Protein 1T3B (pdb70)

Organism: Haemophilus influenzae (strain ATCC 51907 / DSM 11121 / KW20 / Rd) (NCBI:txid71421)

Radius of gyration: 19.06 Å; Cα contacts (8 Å, |Δi|>4): 352; chains: 1; bounding box: 38×54×43 Å

Solvent-accessible surface area: 10997 Å² total; per-residue (Å²): 108,100,81,6,40,77,54,13,66,87,64,95,23,68,73,38,83,35,41,94,17,89,73,103,38,29,13,0,1,49,12,65,69,31,34,6,7,4,12,90,83,21,81,167,78,110,128,52,136,56,95,104,105,62,150,104,11,83,86,38,28,8,25,64,38,27,17,90,78,3,66,81,21,134,138,41,14,3,48,24,91,9,113,116,87,146,30,35,0,3,1,0,0,4,24,83,8,126,113,0,58,52,2,23,117,29,14,60,81,0,29,119,55,4,0,4,0,32,0,0,0,9,2,97,82,30,41,138,51,137,27,0,35,9,0,6,4,2,9,48,36,202,80,37,51,140,22,0,40,42,9,20,154,59,85,75,37,110,106,63,78,107,18,95,40,0,91,75,0,44,82,1,0,95,89,22,38,11,233,26,20,3,4,0,1,7,65,98,14,74,61,43,41,27,60,42,117,16,42,40,2,31,122,26,15,99,128,68,128

Structure (mmCIF, N/CA/C/O backbone):
data_1T3B
#
_entry.id   1T3B
#
_cell.length_a   74.920
_cell.length_b   74.920
_cell.length_c   103.380
_cell.angle_alpha   90.00
_cell.angle_beta   90.00
_cell.angle_gamma   90.00
#
_symmetry.space_group_name_H-M   'P 43 21 2'
#
loop_
_entity.id
_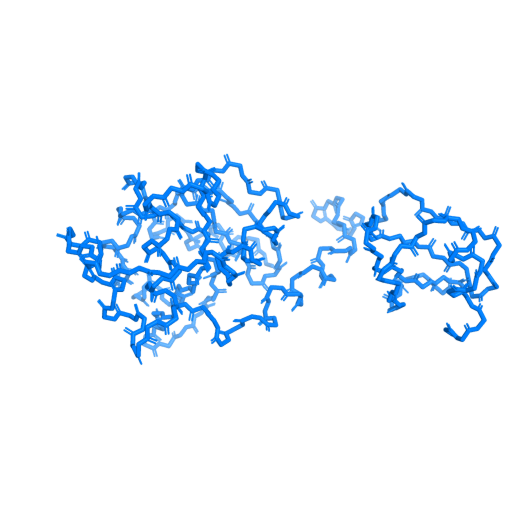entity.type
_entity.pdbx_description
1 polymer 'Thiol:disulfide interchange protein dsbC'
2 water water
#
loop_
_atom_site.group_PDB
_atom_site.id
_atom_site.type_symbol
_atom_site.label_atom_id
_atom_site.label_alt_id
_atom_site.label_comp_id
_atom_site.label_asym_id
_atom_site.label_entity_id
_atom_site.label_seq_id
_atom_site.pdbx_PDB_ins_code
_atom_site.Cartn_x
_atom_site.Cartn_y
_atom_site.Cartn_z
_atom_site.occupancy
_atom_site.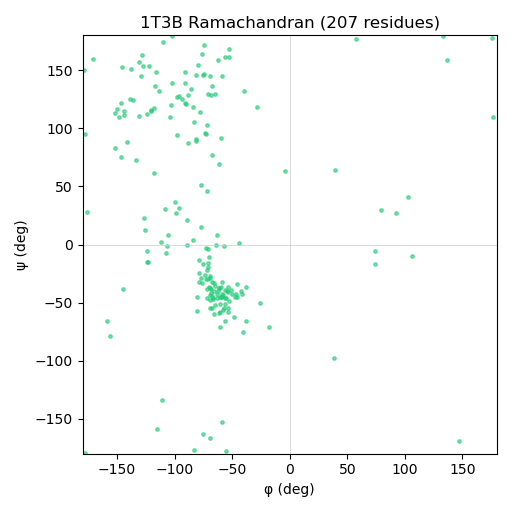B_iso_or_equiv
_atom_site.auth_seq_id
_atom_site.auth_comp_id
_atom_site.auth_asym_id
_atom_site.auth_atom_id
_atom_site.pdbx_PDB_model_num
ATOM 1 N N . ASP A 1 2 ? 8.314 -10.129 63.241 1.00 105.52 2 ASP A N 1
ATOM 2 C CA . ASP A 1 2 ? 7.367 -9.098 62.697 1.00 105.74 2 ASP A CA 1
ATOM 3 C C . ASP A 1 2 ? 6.337 -9.730 61.762 1.00 105.62 2 ASP A C 1
ATOM 4 O O . ASP A 1 2 ? 5.240 -9.195 61.580 1.00 105.29 2 ASP A O 1
ATOM 9 N N . ALA A 1 3 ? 6.704 -10.871 61.178 1.00 105.21 3 ALA A N 1
ATOM 10 C CA . ALA A 1 3 ? 5.844 -11.590 60.243 1.00 104.53 3 ALA A CA 1
ATOM 11 C C . ALA A 1 3 ? 4.546 -12.014 60.909 1.00 105.06 3 ALA A C 1
ATOM 12 O O . ALA A 1 3 ? 3.472 -11.475 60.609 1.00 104.73 3 ALA A O 1
ATOM 14 N N . ALA A 1 4 ? 4.654 -12.987 61.812 1.00 105.69 4 ALA A N 1
ATOM 15 C CA . ALA A 1 4 ? 3.495 -13.507 62.530 1.00 105.47 4 ALA A CA 1
ATOM 16 C C . ALA A 1 4 ? 2.908 -12.460 63.480 1.00 105.65 4 ALA A C 1
ATOM 17 O O . ALA A 1 4 ? 3.112 -12.528 64.700 1.00 105.88 4 ALA A O 1
ATOM 19 N N . ILE A 1 5 ? 2.178 -11.495 62.920 1.00 104.85 5 ILE A N 1
ATOM 20 C CA . ILE A 1 5 ? 1.579 -10.440 63.733 1.00 103.67 5 ILE A CA 1
ATOM 21 C C . ILE A 1 5 ? 0.358 -9.801 63.050 1.00 103.47 5 ILE A C 1
ATOM 22 O O . ILE A 1 5 ? -0.790 -10.108 63.393 1.00 103.58 5 ILE A O 1
ATOM 27 N N . LYS A 1 6 ? 0.623 -8.908 62.092 1.00 102.99 6 LYS A N 1
ATOM 28 C CA . LYS A 1 6 ? -0.415 -8.167 61.360 1.00 102.16 6 LYS A CA 1
ATOM 29 C C . LYS A 1 6 ? -1.625 -8.981 60.897 1.00 101.60 6 LYS A C 1
ATOM 30 O O . LYS A 1 6 ? -2.536 -8.445 60.259 1.00 101.13 6 LYS A O 1
ATOM 32 N N . ARG A 1 7 ? -1.629 -10.270 61.220 1.00 101.29 7 ARG A N 1
ATOM 33 C CA . ARG A 1 7 ? -2.718 -11.164 60.846 1.00 100.91 7 ARG A CA 1
ATOM 34 C C . ARG A 1 7 ? -3.890 -11.011 61.814 1.00 101.16 7 ARG A C 1
ATOM 35 O O . ARG A 1 7 ? -5.021 -10.720 61.409 1.00 100.12 7 ARG A O 1
ATOM 37 N N . LYS A 1 8 ? -3.616 -11.223 63.097 1.00 101.32 8 LYS A N 1
ATOM 38 C CA . LYS A 1 8 ? -4.649 -11.100 64.117 1.00 101.46 8 LYS A CA 1
ATOM 39 C C . LYS A 1 8 ? -5.092 -9.636 64.182 1.00 100.80 8 LYS A C 1
ATOM 40 O O . LYS A 1 8 ? -6.265 -9.347 64.441 1.00 100.64 8 LYS A O 1
ATOM 42 N N . LEU A 1 9 ? -4.155 -8.718 63.931 1.00 101.01 9 LEU A N 1
ATOM 43 C CA . LEU A 1 9 ? -4.467 -7.292 63.966 1.00 100.80 9 LEU A CA 1
ATOM 44 C C . LEU A 1 9 ? -5.448 -6.917 62.864 1.00 101.78 9 LEU A C 1
ATOM 45 O O . LEU A 1 9 ? -6.300 -6.046 63.054 1.00 101.85 9 LEU A O 1
ATOM 50 N N . GLN A 1 10 ? -5.329 -7.567 61.709 1.00 103.15 10 GLN A N 1
ATOM 51 C CA . GLN A 1 10 ? -6.267 -7.309 60.625 1.00 104.06 10 GLN A CA 1
ATOM 52 C C . GLN A 1 10 ? -7.603 -7.770 61.216 1.00 104.60 10 GLN A C 1
ATOM 53 O O . GLN A 1 10 ? -8.618 -7.067 61.124 1.00 104.78 10 GLN A O 1
ATOM 55 N N . SER A 1 11 ? -7.563 -8.951 61.847 1.00 105.35 11 SER A N 1
ATOM 56 C CA . SER A 1 11 ? -8.721 -9.567 62.503 1.00 105.96 11 SER A CA 1
ATOM 57 C C . SER A 1 11 ? -8.985 -8.889 63.864 1.00 106.56 11 SER A C 1
ATOM 58 O O . SER A 1 11 ? -9.107 -9.544 64.910 1.00 105.79 11 SER A O 1
ATOM 60 N N . PHE A 1 12 ? -9.061 -7.563 63.820 1.00 107.26 12 PHE A N 1
ATOM 61 C CA . PHE A 1 12 ? -9.318 -6.728 64.991 1.00 106.82 12 PHE A CA 1
ATOM 62 C C . PHE A 1 12 ? -9.421 -5.294 64.459 1.00 106.24 12 PHE A C 1
ATOM 63 O O . PHE A 1 12 ? -9.136 -4.315 65.164 1.00 106.80 12 PHE A O 1
ATOM 65 N N . ASN A 1 13 ? -9.841 -5.204 63.196 1.00 105.25 13 ASN A N 1
ATOM 66 C CA . ASN A 1 13 ? -10.016 -3.940 62.501 1.00 103.59 13 ASN A CA 1
ATOM 67 C C . ASN A 1 13 ? -8.913 -2.924 62.825 1.00 103.24 13 ASN A C 1
ATOM 68 O O . ASN A 1 13 ? -9.170 -1.868 63.411 1.00 102.57 13 ASN A O 1
ATOM 70 N N . ILE A 1 14 ? -7.684 -3.262 62.433 1.00 102.87 14 ILE A N 1
ATOM 71 C CA . ILE A 1 14 ? -6.510 -2.405 62.645 1.00 102.35 14 ILE A CA 1
ATOM 72 C C . ILE A 1 14 ? -5.864 -2.168 61.261 1.00 103.24 14 ILE A C 1
ATOM 73 O O . ILE A 1 14 ? -5.333 -3.107 60.648 1.00 102.12 14 ILE A O 1
ATOM 78 N N . SER A 1 15 ? -5.926 -0.924 60.775 1.00 102.75 15 SER A N 1
ATOM 79 C CA . SER A 1 15 ? -5.373 -0.545 59.462 1.00 103.23 15 SER A CA 1
ATOM 80 C C . SER A 1 15 ? -3.846 -0.409 59.371 1.00 102.55 15 SER A C 1
ATOM 81 O O . SER A 1 15 ? -3.111 -0.902 60.231 1.00 103.24 15 SER A O 1
ATOM 84 N N . ASN A 1 16 ? -3.400 0.259 58.302 1.00 101.80 16 ASN A N 1
ATOM 85 C CA . ASN A 1 16 ? -1.990 0.520 58.005 1.00 100.54 16 ASN A CA 1
ATOM 86 C C . ASN A 1 16 ? -0.995 0.051 59.083 1.00 99.75 16 ASN A C 1
ATOM 87 O O . ASN A 1 16 ? -0.264 0.857 59.675 1.00 99.60 16 ASN A O 1
ATOM 89 N N . ILE A 1 17 ? -0.956 -1.261 59.309 1.00 98.76 17 ILE A N 1
ATOM 90 C CA . ILE A 1 17 ? -0.087 -1.857 60.323 1.00 97.36 17 ILE A CA 1
ATOM 91 C C . ILE A 1 17 ? 1.394 -1.760 59.979 1.00 95.33 17 ILE A C 1
ATOM 92 O O . ILE A 1 17 ? 1.815 -2.142 58.889 1.00 95.87 17 ILE A O 1
ATOM 96 N N . VAL A 1 18 ? 2.178 -1.256 60.925 1.00 93.71 18 VAL A N 1
ATOM 97 C CA . VAL A 1 18 ? 3.612 -1.097 60.730 1.00 93.74 18 VAL A CA 1
ATOM 98 C C . VAL A 1 18 ? 4.359 -1.365 62.036 1.00 93.60 18 VAL A C 1
ATOM 99 O O . VAL A 1 18 ? 4.274 -0.573 62.981 1.00 93.42 18 VAL A O 1
ATOM 103 N N . ILE A 1 19 ? 5.106 -2.464 62.076 1.00 93.85 19 ILE A N 1
ATOM 104 C CA . ILE A 1 19 ? 5.859 -2.852 63.271 1.00 93.66 19 ILE A CA 1
ATOM 105 C C . ILE A 1 19 ? 7.123 -1.995 63.511 1.00 94.85 19 ILE A C 1
ATOM 106 O O . ILE A 1 19 ? 7.492 -1.183 62.664 1.00 95.23 19 ILE A O 1
ATOM 111 N N . LYS A 1 20 ? 7.780 -2.158 64.661 1.00 94.33 20 LYS A N 1
ATOM 112 C CA . LYS A 1 20 ? 8.980 -1.371 64.954 1.00 95.57 20 LYS A CA 1
ATOM 113 C C . LYS A 1 20 ? 9.660 -1.689 66.288 1.00 96.92 20 LYS A C 1
ATOM 114 O O . LYS A 1 20 ? 9.204 -2.546 67.049 1.00 97.45 20 LYS A O 1
ATOM 116 N N . SER A 1 21 ? 10.751 -0.967 66.556 1.00 97.87 21 SER A N 1
ATOM 117 C CA . SER A 1 21 ? 11.565 -1.142 67.761 1.00 99.72 21 SER A CA 1
ATOM 118 C C . SER A 1 21 ? 10.975 -0.618 69.059 1.00 100.27 21 SER A C 1
ATOM 119 O O . SER A 1 21 ? 11.101 0.570 69.379 1.00 99.55 21 SER A O 1
ATOM 121 N N . SER A 1 22 ? 10.344 -1.517 69.810 1.00 100.64 22 SER A N 1
ATOM 122 C CA . SER A 1 22 ? 9.773 -1.163 71.101 1.00 100.93 22 SER A CA 1
ATOM 123 C C . SER A 1 22 ? 10.908 -1.299 72.108 1.00 101.46 22 SER A C 1
ATOM 124 O O . SER A 1 22 ? 11.656 -2.279 72.087 1.00 101.51 22 SER A O 1
ATOM 127 N N . PRO A 1 23 ? 11.072 -0.302 72.986 1.00 101.39 23 PRO A N 1
ATOM 128 C CA . PRO A 1 23 ? 12.133 -0.338 73.996 1.00 101.62 23 PRO A CA 1
ATOM 129 C C . PRO A 1 23 ? 11.932 -1.496 74.966 1.00 100.87 23 PRO A C 1
ATOM 130 O O . PRO A 1 23 ? 12.627 -1.603 75.982 1.00 100.87 23 PRO A O 1
ATOM 134 N N . ILE A 1 24 ? 10.963 -2.349 74.643 1.00 101.34 24 ILE A N 1
ATOM 135 C CA . ILE A 1 24 ? 10.646 -3.511 75.466 1.00 100.69 24 ILE A CA 1
ATOM 136 C C . ILE A 1 24 ? 10.558 -4.770 74.599 1.00 100.21 24 ILE A C 1
ATOM 137 O O . ILE A 1 24 ? 9.641 -4.935 73.772 1.00 98.32 24 ILE A O 1
ATOM 141 N N . SER A 1 25 ? 11.543 -5.641 74.795 1.00 100.27 25 SER A N 1
ATOM 142 C CA . SER A 1 25 ? 11.636 -6.902 74.078 1.00 100.33 25 SER A CA 1
ATOM 143 C C . SER A 1 25 ? 10.324 -7.646 74.237 1.00 100.13 25 SER A C 1
ATOM 144 O O . SER A 1 25 ? 9.490 -7.254 75.048 1.00 100.42 25 SER A O 1
ATOM 147 N N . GLY A 1 26 ? 10.138 -8.710 73.461 1.00 99.33 26 GLY A N 1
ATOM 148 C CA . GLY A 1 26 ? 8.905 -9.471 73.545 1.00 99.69 26 GLY A CA 1
ATOM 149 C C . GLY A 1 26 ? 7.768 -8.703 72.897 1.00 99.87 26 GLY A C 1
ATOM 150 O O . GLY A 1 26 ? 6.730 -9.280 72.574 1.00 99.21 26 GLY A O 1
ATOM 151 N N . ILE A 1 27 ? 7.977 -7.399 72.702 1.00 99.49 27 ILE A N 1
ATOM 152 C CA . ILE A 1 27 ? 6.978 -6.516 72.095 1.00 99.49 27 ILE A CA 1
ATOM 153 C C . ILE A 1 27 ? 7.553 -5.698 70.938 1.00 99.58 27 ILE A C 1
ATOM 154 O O . ILE A 1 27 ? 8.769 -5.570 70.788 1.00 100.14 27 ILE A O 1
ATOM 159 N N . LYS A 1 28 ? 6.665 -5.142 70.122 1.00 98.88 28 LYS A N 1
ATOM 160 C CA . LYS A 1 28 ? 7.074 -4.334 68.980 1.00 98.74 28 LYS A CA 1
ATOM 161 C C . LYS A 1 28 ? 6.172 -3.111 68.842 1.00 98.11 28 LYS A C 1
ATOM 162 O O . LYS A 1 28 ? 4.952 -3.244 68.769 1.00 97.51 28 LYS A O 1
ATOM 168 N N . THR A 1 29 ? 6.780 -1.925 68.806 1.00 98.49 29 THR A N 1
ATOM 169 C CA . THR A 1 29 ? 6.032 -0.675 68.683 1.00 97.68 29 THR A CA 1
ATOM 170 C C . THR A 1 29 ? 5.216 -0.681 67.399 1.00 97.75 29 THR A C 1
ATOM 171 O O . THR A 1 29 ? 5.704 -0.262 66.359 1.00 98.58 29 THR A O 1
ATOM 175 N N . ALA A 1 30 ? 3.973 -1.143 67.475 1.00 95.68 30 ALA A N 1
ATOM 176 C CA . ALA A 1 30 ? 3.119 -1.218 66.296 1.00 95.06 30 ALA A CA 1
ATOM 177 C C . ALA A 1 30 ? 2.437 0.095 65.913 1.00 94.25 30 ALA A C 1
ATOM 178 O O . ALA A 1 30 ? 1.316 0.379 66.348 1.00 94.92 30 ALA A O 1
ATOM 180 N N . VAL A 1 31 ? 3.111 0.893 65.089 1.00 94.12 31 VAL A N 1
ATOM 181 C CA . VAL A 1 31 ? 2.537 2.154 64.643 1.00 92.06 31 VAL A CA 1
ATOM 182 C C . VAL A 1 31 ? 1.434 1.828 63.648 1.00 91.83 31 VAL A C 1
ATOM 183 O O . VAL A 1 31 ? 1.678 1.628 62.455 1.00 90.88 31 VAL A O 1
ATOM 187 N N . THR A 1 32 ? 0.213 1.773 64.162 1.00 91.60 32 THR A N 1
ATOM 188 C CA . THR A 1 32 ? -0.952 1.452 63.355 1.00 91.14 32 THR A CA 1
ATOM 189 C C . THR A 1 32 ? -1.725 2.708 63.021 1.00 90.86 32 THR A C 1
ATOM 190 O O . THR A 1 32 ? -1.356 3.807 63.438 1.00 90.12 32 THR A O 1
ATOM 194 N N . ASP A 1 33 ? -2.809 2.527 62.273 1.00 91.27 33 ASP A N 1
ATOM 195 C CA . ASP A 1 33 ? -3.680 3.631 61.895 1.00 92.75 33 ASP A CA 1
ATOM 196 C C . ASP A 1 33 ? -4.687 3.895 63.026 1.00 93.40 33 ASP A C 1
ATOM 197 O O . ASP A 1 33 ? -5.580 4.727 62.888 1.00 93.24 33 ASP A O 1
ATOM 199 N N . GLN A 1 34 ? -4.553 3.163 64.134 1.00 93.64 34 GLN A N 1
ATOM 200 C CA . GLN A 1 34 ? -5.419 3.367 65.294 1.00 94.01 34 GLN A CA 1
ATOM 201 C C . GLN A 1 34 ? -4.542 4.037 66.342 1.00 93.67 34 GLN A C 1
ATOM 202 O O . GLN A 1 34 ? -5.025 4.444 67.396 1.00 92.98 34 GLN A O 1
ATOM 208 N N . GLY A 1 35 ? -3.248 4.138 66.042 1.00 92.38 35 GLY A N 1
ATOM 209 C CA . GLY A 1 35 ? -2.318 4.772 66.960 1.00 92.19 35 GLY A CA 1
ATOM 210 C C . GLY A 1 35 ? -1.055 3.969 67.175 1.00 91.59 35 GLY A C 1
ATOM 211 O O . GLY A 1 35 ? -0.883 2.893 66.604 1.00 92.83 35 GLY A O 1
ATOM 212 N N . ILE A 1 36 ? -0.160 4.498 67.996 1.00 91.20 36 ILE A N 1
ATOM 213 C CA . ILE A 1 36 ? 1.081 3.807 68.285 1.00 91.28 36 ILE A CA 1
ATOM 214 C C . ILE A 1 36 ? 0.828 2.739 69.357 1.00 91.14 36 ILE A C 1
ATOM 215 O O . ILE A 1 36 ? 0.912 2.996 70.564 1.00 89.78 36 ILE A O 1
ATOM 220 N N . LEU A 1 37 ? 0.495 1.538 68.883 1.00 91.60 37 LEU A N 1
ATOM 221 C CA . LEU A 1 37 ? 0.222 0.391 69.742 1.00 91.07 37 LEU A CA 1
ATOM 222 C C . LEU A 1 37 ? 1.502 -0.312 70.166 1.00 91.79 37 LEU A C 1
ATOM 223 O O . LEU A 1 37 ? 2.604 0.126 69.850 1.00 90.97 37 LEU A O 1
ATOM 228 N N . TYR A 1 38 ? 1.335 -1.411 70.890 1.00 92.45 38 TYR A N 1
ATOM 229 C CA . TYR A 1 38 ? 2.456 -2.211 71.353 1.00 93.85 38 TYR A CA 1
ATOM 230 C C . TYR A 1 38 ? 1.986 -3.651 71.368 1.00 94.86 38 TYR A C 1
ATOM 231 O O . TYR A 1 38 ? 1.008 -3.986 72.031 1.00 95.34 38 TYR A O 1
ATOM 240 N N . VAL A 1 39 ? 2.687 -4.501 70.624 1.00 96.93 39 VAL A N 1
ATOM 241 C CA . VAL A 1 39 ? 2.299 -5.901 70.505 1.00 98.57 39 VAL A CA 1
ATOM 242 C C . VAL A 1 39 ? 3.399 -6.911 70.813 1.00 99.43 39 VAL A C 1
ATOM 243 O O . VAL A 1 39 ? 4.591 -6.639 70.653 1.00 99.62 39 VAL A O 1
ATOM 247 N N . SER A 1 40 ? 2.965 -8.094 71.235 1.00 100.53 40 SER A N 1
ATOM 248 C CA . SER A 1 40 ? 3.863 -9.183 71.583 1.00 101.28 40 SER A CA 1
ATOM 249 C C . SER A 1 40 ? 4.477 -9.858 70.362 1.00 101.49 40 SER A C 1
ATOM 250 O O . SER A 1 40 ? 3.846 -9.946 69.307 1.00 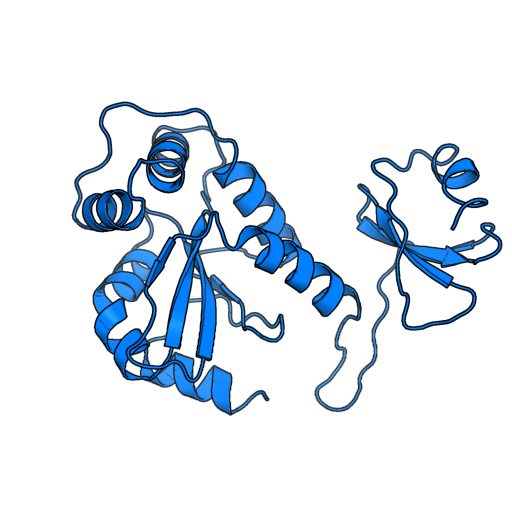100.78 40 SER A O 1
ATOM 252 N N . GLU A 1 41 ? 5.715 -10.328 70.513 1.00 101.38 41 GLU A N 1
ATOM 253 C CA . GLU A 1 41 ? 6.399 -11.029 69.434 1.00 102.36 41 GLU A CA 1
ATOM 254 C C . GLU A 1 41 ? 5.401 -12.071 68.976 1.00 102.32 41 GLU A C 1
ATOM 255 O O . GLU A 1 41 ? 5.204 -12.289 67.780 1.00 100.94 41 GLU A O 1
ATOM 261 N N . ASP A 1 42 ? 4.769 -12.695 69.971 1.00 102.15 42 ASP A N 1
ATOM 262 C CA . ASP A 1 42 ? 3.756 -13.730 69.774 1.00 101.71 42 ASP A CA 1
ATOM 263 C C . ASP A 1 42 ? 2.555 -13.185 68.989 1.00 101.02 42 ASP A C 1
ATOM 264 O O . ASP A 1 42 ? 2.203 -13.702 67.924 1.00 100.50 42 ASP A O 1
ATOM 266 N N . GLY A 1 43 ? 1.923 -12.146 69.526 1.00 100.93 43 GLY A N 1
ATOM 267 C CA . GLY A 1 43 ? 0.780 -11.567 68.852 1.00 101.09 43 GLY A CA 1
ATOM 268 C C . GLY A 1 43 ? -0.533 -11.994 69.483 1.00 101.72 43 GLY A C 1
ATOM 269 O O . GLY A 1 43 ? -1.508 -12.265 68.775 1.00 101.91 43 GLY A O 1
ATOM 270 N N . LYS A 1 44 ? -0.571 -12.048 70.812 1.00 101.87 44 LYS A N 1
ATOM 271 C CA . LYS A 1 44 ? -1.786 -12.440 71.519 1.00 101.97 44 LYS A CA 1
ATOM 272 C C . LYS A 1 44 ? -2.181 -11.352 72.508 1.00 102.07 44 LYS A C 1
ATOM 273 O O . LYS A 1 44 ? -3.235 -11.416 73.138 1.00 102.75 44 LYS A O 1
ATOM 275 N N . TYR A 1 45 ? -1.325 -10.343 72.629 1.00 102.18 45 TYR A N 1
ATOM 276 C CA . TYR A 1 45 ? -1.559 -9.255 73.565 1.00 101.52 45 TYR A CA 1
ATOM 277 C C . TYR A 1 45 ? -1.276 -7.880 72.966 1.00 101.85 45 TYR A C 1
ATOM 278 O O . TYR A 1 45 ? -0.163 -7.620 72.479 1.00 101.06 45 TYR A O 1
ATOM 287 N N . LEU A 1 46 ? -2.281 -7.003 73.027 1.00 100.58 46 LEU A N 1
ATOM 288 C CA . LEU A 1 46 ? -2.163 -5.647 72.503 1.00 98.01 46 LEU A CA 1
ATOM 289 C C . LEU A 1 46 ? -2.293 -4.560 73.569 1.00 97.64 46 LEU A C 1
ATOM 290 O O . LEU A 1 46 ? -3.168 -4.621 74.427 1.00 97.17 46 LEU A O 1
ATOM 295 N N . PHE A 1 47 ? -1.424 -3.558 73.507 1.00 96.99 47 PHE A N 1
ATOM 296 C CA . PHE A 1 47 ? -1.505 -2.437 74.434 1.00 96.75 47 PHE A CA 1
ATOM 297 C C . PHE A 1 47 ? -2.085 -1.285 73.656 1.00 96.26 47 PHE A C 1
ATOM 298 O O . PHE A 1 47 ? -1.424 -0.738 72.766 1.00 96.74 47 PHE A O 1
ATOM 306 N N . GLU A 1 48 ? -3.323 -0.929 73.970 1.00 94.83 48 GLU A N 1
ATOM 307 C CA . GLU A 1 48 ? -3.976 0.179 73.299 1.00 92.25 48 GLU A CA 1
ATOM 308 C C . GLU A 1 48 ? -3.839 1.343 74.263 1.00 91.91 48 GLU A C 1
ATOM 309 O O . GLU A 1 48 ? -4.737 2.160 74.404 1.00 92.01 48 GLU A O 1
ATOM 315 N N . GLY A 1 49 ? -2.698 1.390 74.942 1.00 89.93 49 GLY A N 1
ATOM 316 C CA . GLY A 1 49 ? -2.438 2.455 75.891 1.00 89.29 49 GLY A CA 1
ATOM 317 C C . GLY A 1 49 ? -1.347 3.411 75.426 1.00 89.29 49 GLY A C 1
ATOM 318 O O . GLY A 1 49 ? -1.326 3.832 74.265 1.00 86.40 49 GLY A O 1
ATOM 319 N N . LYS A 1 50 ? -0.427 3.733 76.336 1.00 89.46 50 LYS A N 1
ATOM 320 C CA . LYS A 1 50 ? 0.673 4.653 76.054 1.00 90.60 50 LYS A CA 1
ATOM 321 C C . LYS A 1 50 ? 1.911 4.327 76.924 1.00 90.60 50 LYS A C 1
ATOM 322 O O . LYS A 1 50 ? 1.882 4.483 78.150 1.00 90.12 50 LYS A O 1
ATOM 328 N N . LEU A 1 51 ? 2.996 3.881 76.287 1.00 91.05 51 LEU A N 1
ATOM 329 C CA . LEU A 1 51 ? 4.224 3.511 77.005 1.00 91.21 51 LEU A CA 1
ATOM 330 C C . LEU A 1 51 ? 5.240 4.637 77.255 1.00 92.47 51 LEU A C 1
ATOM 331 O O . LEU A 1 51 ? 5.653 5.333 76.330 1.00 93.28 51 LEU A O 1
ATOM 336 N N . TYR A 1 52 ? 5.662 4.784 78.509 1.00 93.55 52 TYR A N 1
ATOM 337 C CA . TYR A 1 52 ? 6.615 5.821 78.890 1.00 96.93 52 TYR A CA 1
ATOM 338 C C . TYR A 1 52 ? 7.968 5.321 79.391 1.00 99.21 52 TYR A C 1
ATOM 339 O O . TYR A 1 52 ? 8.403 4.198 79.127 1.00 99.00 52 TYR A O 1
ATOM 348 N N . GLU A 1 53 ? 8.608 6.221 80.135 1.00 101.36 53 GLU A N 1
ATOM 349 C CA . GLU A 1 53 ? 9.889 6.040 80.815 1.00 102.74 53 GLU A CA 1
ATOM 350 C C . GLU A 1 53 ? 10.171 7.390 81.424 1.00 102.70 53 GLU A C 1
ATOM 351 O O . GLU A 1 53 ? 10.464 8.341 80.699 1.00 102.57 53 GLU A O 1
ATOM 357 N N . LEU A 1 54 ? 10.094 7.476 82.747 1.00 103.97 54 LEU A N 1
ATOM 358 C CA . LEU A 1 54 ? 10.315 8.746 83.419 1.00 104.52 54 LEU A CA 1
ATOM 359 C C . LEU A 1 54 ? 11.746 9.258 83.403 1.00 105.15 54 LEU A C 1
ATOM 360 O O . LEU A 1 54 ? 11.993 10.416 83.757 1.00 105.16 54 LEU A O 1
ATOM 365 N N . THR A 1 55 ? 12.677 8.401 82.986 1.00 106.36 55 THR A N 1
ATOM 366 C CA . THR A 1 55 ? 14.092 8.760 82.909 1.00 107.81 55 THR A CA 1
ATOM 367 C C . THR A 1 55 ? 14.482 9.629 84.095 1.00 108.23 55 THR A C 1
ATOM 368 O O . THR A 1 55 ? 14.750 9.119 85.192 1.00 108.39 55 THR A O 1
ATOM 370 N N . ASN A 1 56 ? 14.501 10.941 83.870 1.00 108.67 56 ASN A N 1
ATOM 371 C CA . ASN A 1 56 ? 14.859 11.892 84.911 1.00 108.42 56 ASN A CA 1
ATOM 372 C C . ASN A 1 56 ? 14.049 13.181 84.781 1.00 109.79 56 ASN A C 1
ATOM 373 O O . ASN A 1 56 ? 13.640 13.766 85.788 1.00 109.30 56 ASN A O 1
ATOM 378 N N . ASN A 1 57 ? 13.823 13.617 83.541 1.00 110.31 57 ASN A N 1
ATOM 379 C CA . ASN A 1 57 ? 13.072 14.843 83.271 1.00 111.24 57 ASN A CA 1
ATOM 380 C C . ASN A 1 57 ? 11.587 14.633 83.543 1.00 111.06 57 ASN A C 1
ATOM 381 O O . ASN A 1 57 ? 10.875 15.570 83.907 1.00 111.22 57 ASN A O 1
ATOM 383 N N . GLY A 1 58 ? 11.126 13.397 83.369 1.00 111.28 58 GLY A N 1
ATOM 384 C CA . GLY A 1 58 ? 9.724 13.098 83.595 1.00 110.57 58 GLY A CA 1
ATOM 385 C C . GLY A 1 58 ? 9.202 12.012 82.672 1.00 109.73 58 GLY A C 1
ATOM 386 O O . GLY A 1 58 ? 9.992 11.343 81.995 1.00 110.43 58 GLY A O 1
ATOM 387 N N . PRO A 1 59 ? 7.869 11.812 82.633 1.00 108.19 59 PRO A N 1
ATOM 388 C CA . PRO A 1 59 ? 7.152 10.818 81.821 1.00 107.20 59 PRO A CA 1
ATOM 389 C C . PRO A 1 59 ? 7.326 10.993 80.316 1.00 105.24 59 PRO A C 1
ATOM 390 O O . PRO A 1 59 ? 6.369 11.343 79.620 1.00 105.20 59 PRO A O 1
ATOM 394 N N . VAL A 1 60 ? 8.534 10.738 79.814 1.00 104.14 60 VAL A N 1
ATOM 395 C CA . VAL A 1 60 ? 8.806 10.880 78.387 1.00 102.40 60 VAL A CA 1
ATOM 396 C C . VAL A 1 60 ? 8.273 9.683 77.594 1.00 100.71 60 VAL A C 1
ATOM 397 O O . VAL A 1 60 ? 8.752 8.548 77.739 1.00 100.15 60 VAL A O 1
ATOM 401 N N . ASP A 1 61 ? 7.276 9.958 76.755 1.00 98.30 61 ASP A N 1
ATOM 402 C CA . ASP A 1 61 ? 6.653 8.939 75.925 1.00 96.54 61 ASP A CA 1
ATOM 403 C C . ASP A 1 61 ? 7.634 8.386 74.906 1.00 95.82 61 ASP A C 1
ATOM 404 O O . ASP A 1 61 ? 8.291 9.135 74.188 1.00 95.74 61 ASP A O 1
ATOM 409 N N . VAL A 1 62 ? 7.732 7.067 74.850 1.00 95.07 62 VAL A N 1
ATOM 410 C CA . VAL A 1 62 ? 8.626 6.414 73.903 1.00 95.86 62 VAL A CA 1
ATOM 411 C C . VAL A 1 62 ? 8.310 6.756 72.440 1.00 95.68 62 VAL A C 1
ATOM 412 O O . VAL A 1 62 ? 9.219 6.893 71.609 1.00 95.43 62 VAL A O 1
ATOM 416 N N . ALA A 1 63 ? 7.021 6.883 72.138 1.00 95.55 63 ALA A N 1
ATOM 417 C CA . ALA A 1 63 ? 6.563 7.211 70.794 1.00 94.64 63 ALA A CA 1
ATOM 418 C C . ALA A 1 63 ? 6.889 8.660 70.417 1.00 93.77 63 ALA A C 1
ATOM 419 O O . ALA A 1 63 ? 6.626 9.100 69.293 1.00 93.31 63 ALA A O 1
ATOM 421 N N . GLY A 1 64 ? 7.449 9.405 71.364 1.00 92.52 64 GLY A N 1
ATOM 422 C CA . GLY A 1 64 ? 7.821 10.773 71.077 1.00 91.80 64 GLY A CA 1
ATOM 423 C C . GLY A 1 64 ? 8.831 10.683 69.954 1.00 91.83 64 GLY A C 1
ATOM 424 O O . GLY A 1 64 ? 8.697 11.341 68.921 1.00 91.91 64 GLY A O 1
ATOM 425 N N . LYS A 1 65 ? 9.837 9.837 70.152 1.00 90.64 65 LYS A N 1
ATOM 426 C CA . LYS A 1 65 ? 10.882 9.643 69.157 1.00 90.03 65 LYS A CA 1
ATOM 427 C C . LYS A 1 65 ? 10.362 8.922 67.920 1.00 88.37 65 LYS A C 1
ATOM 428 O O . LYS A 1 65 ? 10.903 9.086 66.839 1.00 88.48 65 LYS A O 1
ATOM 430 N N . ILE A 1 66 ? 9.329 8.108 68.071 1.00 86.86 66 ILE A N 1
ATOM 431 C CA . ILE A 1 66 ? 8.780 7.409 66.911 1.00 87.48 66 ILE A CA 1
ATOM 432 C C . ILE A 1 66 ? 8.135 8.470 66.028 1.00 86.09 66 ILE A C 1
ATOM 433 O O . ILE A 1 66 ? 8.216 8.421 64.799 1.00 85.25 66 ILE A O 1
ATOM 437 N N . LEU A 1 67 ? 7.498 9.432 66.688 1.00 85.39 67 LEU A N 1
ATOM 438 C CA . LEU A 1 67 ? 6.806 10.527 66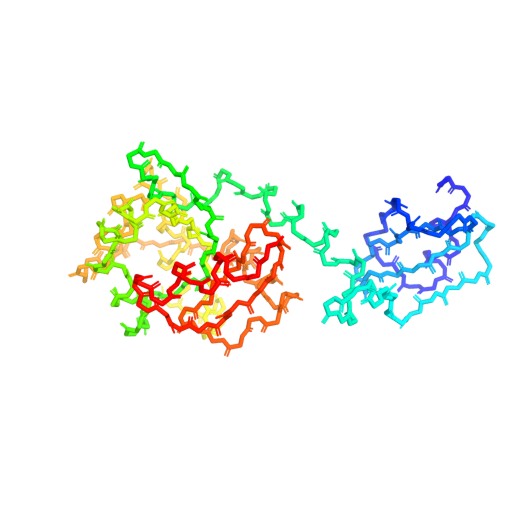.028 1.00 83.05 67 LEU A CA 1
ATOM 439 C C . LEU A 1 67 ? 7.792 11.459 65.319 1.00 83.11 67 LEU A C 1
ATOM 440 O O . LEU A 1 67 ? 7.666 11.703 64.120 1.00 82.43 67 LEU A O 1
ATOM 445 N N . VAL A 1 68 ? 8.776 11.969 66.059 1.00 82.90 68 VAL A N 1
ATOM 446 C CA . VAL A 1 68 ? 9.774 12.880 65.500 1.00 82.44 68 VAL A CA 1
ATOM 447 C C . VAL A 1 68 ? 10.356 12.394 64.177 1.00 83.60 68 VAL A C 1
ATOM 448 O O . VAL A 1 68 ? 10.543 13.183 63.257 1.00 85.27 68 VAL A O 1
ATOM 452 N N . ASP A 1 69 ? 10.654 11.102 64.081 1.00 83.57 69 ASP A N 1
ATOM 453 C CA . ASP A 1 69 ? 11.200 10.548 62.846 1.00 83.67 69 ASP A CA 1
ATOM 454 C C . ASP A 1 69 ? 10.197 10.820 61.729 1.00 82.85 69 ASP A C 1
ATOM 455 O O . ASP A 1 69 ? 10.572 11.191 60.618 1.00 84.28 69 ASP A O 1
ATOM 460 N N . LYS A 1 70 ? 8.920 10.619 62.038 1.00 80.26 70 LYS A N 1
ATOM 461 C CA . LYS A 1 70 ? 7.829 10.852 61.093 1.00 77.20 70 LYS A CA 1
ATOM 462 C C . LYS A 1 70 ? 7.967 12.275 60.551 1.00 75.76 70 LYS A C 1
ATOM 463 O O . LYS A 1 70 ? 8.034 12.485 59.345 1.00 74.64 70 LYS A O 1
ATOM 469 N N . LEU A 1 71 ? 8.019 13.245 61.459 1.00 74.37 71 LEU A N 1
ATOM 470 C CA . LEU A 1 71 ? 8.162 14.651 61.100 1.00 73.48 71 LEU A CA 1
ATOM 471 C C . LEU A 1 71 ? 9.408 14.851 60.240 1.00 74.18 71 LEU A C 1
ATOM 472 O O . LEU A 1 71 ? 9.314 15.198 59.064 1.00 73.57 71 LEU A O 1
ATOM 477 N N . ASN A 1 72 ? 10.577 14.622 60.822 1.00 72.59 72 ASN A N 1
ATOM 478 C CA . ASN A 1 72 ? 11.815 14.767 60.087 1.00 70.70 72 ASN A CA 1
ATOM 479 C C . ASN A 1 72 ? 11.696 14.175 58.698 1.00 70.23 72 ASN A C 1
ATOM 480 O O . ASN A 1 72 ? 12.175 14.745 57.729 1.00 69.81 72 ASN A O 1
ATOM 485 N N . SER A 1 73 ? 11.034 13.036 58.592 1.00 70.26 73 SER A N 1
ATOM 486 C CA . SER A 1 73 ? 10.889 12.395 57.294 1.00 71.62 73 SER A CA 1
ATOM 487 C C . SER A 1 73 ? 10.224 13.292 56.247 1.00 72.24 73 SER A C 1
ATOM 488 O O . SER A 1 73 ? 10.065 12.887 55.106 1.00 73.02 73 SER A O 1
ATOM 491 N N . TYR A 1 74 ? 9.839 14.503 56.638 1.00 73.85 74 TYR A N 1
ATOM 492 C CA . TYR A 1 74 ? 9.167 15.441 55.733 1.00 74.77 74 TYR A CA 1
ATOM 493 C C . TYR A 1 74 ? 10.078 16.580 55.318 1.00 74.31 74 TYR A C 1
ATOM 494 O O . TYR A 1 74 ? 9.691 17.457 54.552 1.00 74.25 74 TYR A O 1
ATOM 503 N N . LYS A 1 75 ? 11.287 16.549 55.857 1.00 75.90 75 LYS A N 1
ATOM 504 C CA . LYS A 1 75 ? 12.321 17.530 55.587 1.00 78.53 75 LYS A CA 1
ATOM 505 C C . LYS A 1 75 ? 12.217 18.246 54.228 1.00 78.06 75 LYS A C 1
ATOM 506 O O . LYS A 1 75 ? 12.263 19.470 54.172 1.00 79.20 75 LYS A O 1
ATOM 512 N N . ASP A 1 76 ? 12.061 17.493 53.142 1.00 77.13 76 ASP A N 1
ATOM 513 C CA . ASP A 1 76 ? 11.980 18.086 51.801 1.00 75.79 76 ASP A CA 1
ATOM 514 C C . ASP A 1 76 ? 10.650 18.738 51.441 1.00 74.75 76 ASP A C 1
ATOM 515 O O . ASP A 1 76 ? 10.380 19.000 50.269 1.00 75.00 76 ASP A O 1
ATOM 520 N N . GLU A 1 77 ? 9.820 18.989 52.447 1.00 72.71 77 GLU A N 1
ATOM 521 C CA . GLU A 1 77 ? 8.513 19.608 52.247 1.00 69.63 77 GLU A CA 1
ATOM 522 C C . GLU A 1 77 ? 8.454 20.851 53.109 1.00 67.78 77 GLU A C 1
ATOM 523 O O . GLU A 1 77 ? 7.595 21.721 52.942 1.00 66.77 77 GLU A O 1
ATOM 529 N N . MET A 1 78 ? 9.406 20.914 54.029 1.00 65.35 78 MET A N 1
ATOM 530 C CA . MET A 1 78 ? 9.532 22.025 54.946 1.00 63.43 78 MET A CA 1
ATOM 531 C C . MET A 1 78 ? 10.120 23.214 54.220 1.00 63.68 78 MET A C 1
ATOM 532 O O . MET A 1 78 ? 10.936 23.050 53.325 1.00 63.18 78 MET A O 1
ATOM 537 N N . ILE A 1 79 ? 9.684 24.410 54.599 1.00 63.32 79 ILE A N 1
ATOM 538 C CA . ILE A 1 79 ? 10.190 25.629 54.001 1.00 60.89 79 ILE A CA 1
ATOM 539 C C . ILE A 1 79 ? 11.257 26.152 54.956 1.00 62.60 79 ILE A C 1
ATOM 540 O O . ILE A 1 79 ? 10.958 26.861 55.900 1.00 63.56 79 ILE A O 1
ATOM 545 N N . VAL A 1 80 ? 12.508 25.785 54.691 1.00 62.64 80 VAL A N 1
ATOM 546 C CA . VAL A 1 80 ? 13.640 26.135 55.544 1.00 62.36 80 VAL A CA 1
ATOM 547 C C . VAL A 1 80 ? 14.271 27.515 55.402 1.00 64.50 80 VAL A C 1
ATOM 548 O O . VAL A 1 80 ? 14.365 28.064 54.315 1.00 67.25 80 VAL A O 1
ATOM 552 N N . TYR A 1 81 ? 14.724 28.040 56.533 1.00 66.17 81 TYR A N 1
ATOM 553 C CA . TYR A 1 81 ? 15.387 29.327 56.632 1.00 68.94 81 TYR A CA 1
ATOM 554 C C . TYR A 1 81 ? 16.620 29.080 57.510 1.00 71.99 81 TYR A C 1
ATOM 555 O O . TYR A 1 81 ? 16.653 29.511 58.658 1.00 74.00 81 TYR A O 1
ATOM 564 N N . PRO A 1 82 ? 17.652 28.401 56.974 1.00 73.73 82 PRO A N 1
ATOM 565 C CA . PRO A 1 82 ? 18.899 28.069 57.678 1.00 74.42 82 PRO A CA 1
ATOM 566 C C . PRO A 1 82 ? 19.580 29.267 58.320 1.00 75.91 82 PRO A C 1
ATOM 567 O O . PRO A 1 82 ? 19.305 30.406 57.958 1.00 76.99 82 PRO A O 1
ATOM 571 N N . ALA A 1 83 ? 20.475 29.012 59.267 1.00 77.70 83 ALA A N 1
ATOM 572 C CA . ALA A 1 83 ? 21.192 30.095 59.931 1.00 79.84 83 ALA A CA 1
ATOM 573 C C . ALA A 1 83 ? 22.677 29.984 59.614 1.00 82.08 83 ALA A C 1
ATOM 574 O O . ALA A 1 83 ? 23.172 28.870 59.425 1.00 81.70 83 ALA A O 1
ATOM 576 N N . LYS A 1 84 ? 23.372 31.129 59.552 1.00 84.80 84 LYS A N 1
ATOM 577 C CA . LYS A 1 84 ? 24.818 31.170 59.265 1.00 85.97 84 LYS A CA 1
ATOM 578 C C . LYS A 1 84 ? 25.329 29.767 59.538 1.00 86.69 84 LYS A C 1
ATOM 579 O O . LYS A 1 84 ? 25.685 29.031 58.613 1.00 86.91 84 LYS A O 1
ATOM 581 N N . ASN A 1 85 ? 25.373 29.416 60.822 1.00 87.99 85 ASN A N 1
ATOM 582 C CA . ASN A 1 85 ? 25.713 28.065 61.236 1.00 89.22 85 ASN A CA 1
ATOM 583 C C . ASN A 1 85 ? 24.959 27.769 62.529 1.00 89.62 85 ASN A C 1
ATOM 584 O O . ASN A 1 85 ? 25.215 28.325 63.606 1.00 87.05 85 ASN A O 1
ATOM 589 N N . GLU A 1 86 ? 23.990 26.884 62.350 1.00 90.04 86 GLU A N 1
ATOM 590 C CA . GLU A 1 86 ? 23.070 26.433 63.366 1.00 89.69 86 GLU A CA 1
ATOM 591 C C . GLU A 1 86 ? 23.624 25.780 64.612 1.00 90.09 86 GLU A C 1
ATOM 592 O O . GLU A 1 86 ? 24.615 25.043 64.574 1.00 89.28 86 GLU A O 1
ATOM 598 N N . LYS A 1 87 ? 22.921 26.062 65.707 1.00 89.45 87 LYS 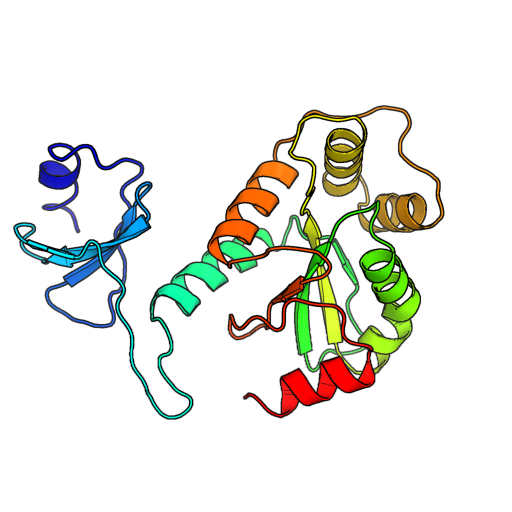A N 1
ATOM 599 C CA . LYS A 1 87 ? 23.186 25.520 67.025 1.00 90.09 87 LYS A CA 1
ATOM 600 C C . LYS A 1 87 ? 21.863 24.848 67.394 1.00 90.78 87 LYS A C 1
ATOM 601 O O . LYS A 1 87 ? 21.794 24.030 68.314 1.00 91.47 87 LYS A O 1
ATOM 607 N N . HIS A 1 88 ? 20.814 25.196 66.644 1.00 90.93 88 HIS A N 1
ATOM 608 C CA . HIS A 1 88 ? 19.471 24.649 66.853 1.00 89.39 88 HIS A CA 1
ATOM 609 C C . HIS A 1 88 ? 18.711 24.481 65.533 1.00 88.42 88 HIS A C 1
ATOM 610 O O . HIS A 1 88 ? 18.962 25.197 64.566 1.00 88.99 88 HIS A O 1
ATOM 617 N N . VAL A 1 89 ? 17.782 23.532 65.505 1.00 86.34 89 VAL A N 1
ATOM 618 C CA . VAL A 1 89 ? 16.995 23.246 64.309 1.00 85.23 89 VAL A CA 1
ATOM 619 C C . VAL A 1 89 ? 15.560 22.940 64.723 1.00 82.92 89 VAL A C 1
ATOM 620 O O . VAL A 1 89 ? 15.206 21.778 64.929 1.00 84.03 89 VAL A O 1
ATOM 624 N N . VAL A 1 90 ? 14.729 23.970 64.834 1.00 80.63 90 VAL A N 1
ATOM 625 C CA . VAL A 1 90 ? 13.347 23.768 65.243 1.00 76.88 90 VAL A CA 1
ATOM 626 C C . VAL A 1 90 ? 12.326 23.824 64.108 1.00 73.21 90 VAL A C 1
ATOM 627 O O . VAL A 1 90 ? 12.430 24.653 63.216 1.00 73.48 90 VAL A O 1
ATOM 631 N N . THR A 1 91 ? 11.347 22.922 64.153 1.00 68.85 91 THR A N 1
ATOM 632 C CA . THR A 1 91 ? 10.275 22.865 63.164 1.00 67.00 91 THR A CA 1
ATOM 633 C C . THR A 1 91 ? 9.051 23.584 63.732 1.00 65.43 91 THR A C 1
ATOM 634 O O . THR A 1 91 ? 8.589 23.274 64.826 1.00 65.21 91 THR A O 1
ATOM 638 N N . VAL A 1 92 ? 8.518 24.530 62.970 1.00 63.50 92 VAL A N 1
ATOM 639 C CA . VAL A 1 92 ? 7.381 25.332 63.401 1.00 60.96 92 VAL A CA 1
ATOM 640 C C . VAL A 1 92 ? 6.145 25.063 62.574 1.00 61.04 92 VAL A C 1
ATOM 641 O O . VAL A 1 92 ? 6.226 25.036 61.348 1.00 61.26 92 VAL A O 1
ATOM 645 N N . PHE A 1 93 ? 5.008 24.847 63.236 1.00 61.13 93 PHE A N 1
ATOM 646 C CA . PHE A 1 93 ? 3.753 24.642 62.517 1.00 62.69 93 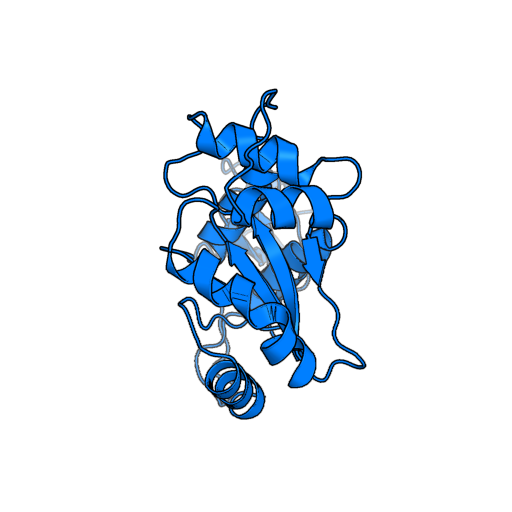PHE A CA 1
ATOM 647 C C . PHE A 1 93 ? 3.160 26.026 62.397 1.00 63.96 93 PHE A C 1
ATOM 648 O O . PHE A 1 93 ? 2.920 26.713 63.380 1.00 65.07 93 PHE A O 1
ATOM 656 N N . MET A 1 94 ? 2.920 26.445 61.173 1.00 66.17 94 MET A N 1
ATOM 657 C CA . MET A 1 94 ? 2.466 27.792 60.970 1.00 69.70 94 MET A CA 1
ATOM 658 C C . MET A 1 94 ? 1.247 27.932 60.078 1.00 68.81 94 MET A C 1
ATOM 659 O O . MET A 1 94 ? 0.939 27.047 59.289 1.00 68.65 94 MET A O 1
ATOM 664 N N . ASP A 1 95 ? 0.542 29.047 60.239 1.00 69.15 95 ASP A N 1
ATOM 665 C CA . ASP A 1 95 ? -0.645 29.350 59.452 1.00 69.68 95 ASP A CA 1
ATOM 666 C C . ASP A 1 95 ? -0.437 30.756 58.895 1.00 68.78 95 ASP A C 1
ATOM 667 O O . ASP A 1 95 ? 0.135 31.610 59.561 1.00 69.35 95 ASP A O 1
ATOM 672 N N . ILE A 1 96 ? -0.907 31.003 57.682 1.00 68.18 96 ILE A N 1
ATOM 673 C CA . ILE A 1 96 ? -0.691 32.294 57.046 1.00 68.43 96 ILE A CA 1
ATOM 674 C C . ILE A 1 96 ? -1.600 33.409 57.506 1.00 70.21 96 ILE A C 1
ATOM 675 O O . ILE A 1 96 ? -1.352 34.583 57.227 1.00 72.58 96 ILE A O 1
ATOM 680 N N . THR A 1 97 ? -2.647 33.047 58.222 1.00 70.06 97 THR A N 1
ATOM 681 C CA . THR A 1 97 ? -3.587 34.039 58.705 1.00 71.84 97 THR A CA 1
ATOM 682 C C . THR A 1 97 ? -3.435 34.202 60.214 1.00 72.49 97 THR A C 1
ATOM 683 O O . THR A 1 97 ? -4.404 34.506 60.904 1.00 71.97 97 THR A O 1
ATOM 687 N N . CYS A 1 98 ? -2.224 34.003 60.725 1.00 71.53 98 CYS A N 1
ATOM 688 C CA . CYS A 1 98 ? -1.988 34.093 62.158 1.00 71.50 98 CYS A CA 1
ATOM 689 C C . CYS A 1 98 ? -0.954 35.162 62.525 1.00 71.60 98 CYS A C 1
ATOM 690 O O . CYS A 1 98 ? 0.219 35.063 62.169 1.00 71.28 98 CYS A O 1
ATOM 693 N N . HIS A 1 99 ? -1.411 36.189 63.240 1.00 70.08 99 HIS A N 1
ATOM 694 C CA . HIS A 1 99 ? -0.568 37.311 63.660 1.00 69.85 99 HIS A CA 1
ATOM 695 C C . HIS A 1 99 ? 0.790 36.964 64.250 1.00 69.17 99 HIS A C 1
ATOM 696 O O . HIS A 1 99 ? 1.799 37.589 63.908 1.00 69.39 99 HIS A O 1
ATOM 703 N N . TYR A 1 100 ? 0.819 35.982 65.142 1.00 67.59 100 TYR A N 1
ATOM 704 C CA . TYR A 1 100 ? 2.061 35.583 65.786 1.00 67.08 100 TYR A CA 1
ATOM 705 C C . TYR A 1 100 ? 2.945 34.734 64.891 1.00 68.02 100 TYR A C 1
ATOM 706 O O . TYR A 1 100 ? 4.165 34.737 65.034 1.00 68.12 100 TYR A O 1
ATOM 715 N N . CYS A 1 101 ? 2.338 33.992 63.977 1.00 67.56 101 CYS A N 1
ATOM 716 C CA . CYS A 1 101 ? 3.129 33.202 63.051 1.00 69.53 101 CYS A CA 1
ATOM 717 C C . CYS A 1 101 ? 3.793 34.281 62.212 1.00 68.54 101 CYS A C 1
ATOM 718 O O . CYS A 1 101 ? 4.974 34.208 61.880 1.00 69.53 101 CYS A O 1
ATOM 721 N N . HIS A 1 102 ? 3.013 35.299 61.875 1.00 68.06 102 HIS A N 1
ATOM 722 C CA . HIS A 1 102 ? 3.539 36.381 61.085 1.00 68.99 102 HIS A CA 1
ATOM 723 C C . HIS A 1 102 ? 4.730 37.011 61.786 1.00 70.48 102 HIS A C 1
ATOM 724 O O . HIS A 1 102 ? 5.822 37.090 61.224 1.00 70.30 102 HIS A O 1
ATOM 731 N N . LEU A 1 103 ? 4.504 37.454 63.020 1.00 71.21 103 LEU A N 1
ATOM 732 C CA . LEU A 1 103 ? 5.531 38.093 63.837 1.00 70.07 103 LEU A CA 1
ATOM 733 C C . LEU A 1 103 ? 6.781 37.229 63.916 1.00 69.74 103 LEU A C 1
ATOM 734 O O . LEU A 1 103 ? 7.887 37.711 63.710 1.00 70.49 103 LEU A O 1
ATOM 739 N N . LEU A 1 104 ? 6.600 35.951 64.218 1.00 68.24 104 LEU A N 1
ATOM 740 C CA . LEU A 1 104 ? 7.720 35.030 64.292 1.00 67.10 104 LEU A CA 1
ATOM 741 C C . LEU A 1 104 ? 8.508 35.085 62.984 1.00 67.71 104 LEU A C 1
ATOM 742 O O . LEU A 1 104 ? 9.731 35.078 62.972 1.00 66.51 104 LEU A O 1
ATOM 747 N N . HIS A 1 105 ? 7.788 35.173 61.878 1.00 69.35 105 HIS A N 1
ATOM 748 C CA . HIS A 1 105 ? 8.408 35.218 60.567 1.00 70.76 105 HIS A CA 1
ATOM 749 C C . HIS A 1 105 ? 9.235 36.485 60.357 1.00 71.21 105 HIS A C 1
ATOM 750 O O . HIS A 1 105 ? 10.320 36.442 59.772 1.00 71.21 105 HIS A O 1
ATOM 757 N N . GLN A 1 106 ? 8.727 37.614 60.837 1.00 71.32 106 GLN A N 1
ATOM 758 C CA . GLN A 1 106 ? 9.442 38.871 60.688 1.00 71.34 106 GLN A CA 1
ATOM 759 C C . GLN A 1 106 ? 10.755 38.872 61.440 1.00 70.37 106 GLN A C 1
ATOM 760 O O . GLN A 1 106 ? 11.481 39.851 61.407 1.00 70.31 106 GLN A O 1
ATOM 766 N N . GLN A 1 107 ? 11.067 37.774 62.110 1.00 70.37 107 GLN A N 1
ATOM 767 C CA . GLN A 1 107 ? 12.292 37.706 62.886 1.00 71.08 107 GLN A CA 1
ATOM 768 C C . GLN A 1 107 ? 13.177 36.524 62.559 1.00 71.59 107 GLN A C 1
ATOM 769 O O . GLN A 1 107 ? 14.000 36.119 63.381 1.00 73.05 107 GLN A O 1
ATOM 775 N N . LEU A 1 108 ? 13.018 35.970 61.364 1.00 71.33 108 LEU A N 1
ATOM 776 C CA . LEU A 1 108 ? 13.847 34.845 60.977 1.00 72.15 108 LEU A CA 1
ATOM 777 C C . LEU A 1 108 ? 15.308 35.264 61.095 1.00 73.03 108 LEU A C 1
ATOM 778 O O . LEU A 1 108 ? 16.156 34.479 61.523 1.00 71.49 108 LEU A O 1
ATOM 783 N N . LYS A 1 109 ? 15.599 36.508 60.715 1.00 73.17 109 LYS A N 1
ATOM 784 C CA . LYS A 1 109 ? 16.968 37.019 60.792 1.00 74.53 109 LYS A CA 1
ATOM 785 C C . LYS A 1 109 ? 17.498 36.867 62.217 1.00 75.01 109 LYS A C 1
ATOM 786 O O . LYS A 1 109 ? 18.616 36.400 62.409 1.00 76.09 109 LYS A O 1
ATOM 788 N N . GLU A 1 110 ? 16.683 37.250 63.204 1.00 74.81 110 GLU A N 1
ATOM 789 C CA . GLU A 1 110 ? 17.050 37.136 64.610 1.00 75.75 110 GLU A CA 1
ATOM 790 C C . GLU A 1 110 ? 17.204 35.675 65.016 1.00 74.00 110 GLU A C 1
ATOM 791 O O . GLU A 1 110 ? 18.225 35.299 65.574 1.00 73.37 110 GLU A O 1
ATOM 797 N N . TYR A 1 111 ? 16.202 34.845 64.741 1.00 74.04 111 TYR A N 1
ATOM 798 C CA . TYR A 1 111 ? 16.317 33.428 65.097 1.00 75.31 111 TYR A CA 1
ATOM 799 C C . TYR A 1 111 ? 17.542 32.858 64.403 1.00 76.88 111 TYR A C 1
ATOM 800 O O . TYR A 1 111 ? 18.314 32.103 64.995 1.00 78.29 111 TYR A O 1
ATOM 809 N N . ASN A 1 112 ? 17.707 33.224 63.136 1.00 78.62 112 ASN A N 1
ATOM 810 C CA . ASN A 1 112 ? 18.838 32.765 62.349 1.00 79.35 112 ASN A CA 1
ATOM 811 C C . ASN A 1 112 ? 20.129 33.192 63.007 1.00 80.45 112 ASN A C 1
ATOM 812 O O . ASN A 1 112 ? 21.064 32.395 63.143 1.00 80.09 112 ASN A O 1
ATOM 817 N N . ASP A 1 113 ? 20.163 34.452 63.429 1.00 81.95 113 ASP A N 1
ATOM 818 C CA . ASP A 1 113 ? 21.347 35.004 64.063 1.00 83.46 113 ASP A CA 1
ATOM 819 C C . ASP A 1 113 ? 21.601 34.506 65.478 1.00 83.59 113 ASP A C 1
ATOM 820 O O . ASP A 1 113 ? 22.588 34.880 66.084 1.00 83.23 113 ASP A O 1
ATOM 825 N N . LEU A 1 114 ? 20.711 33.678 66.014 1.00 82.54 114 LEU A N 1
ATOM 826 C CA . LEU A 1 114 ? 20.919 33.110 67.349 1.00 81.32 114 LEU A CA 1
ATOM 827 C C . LEU A 1 114 ? 21.314 31.659 67.132 1.00 81.07 114 LEU A C 1
ATOM 828 O O . LEU A 1 114 ? 21.397 30.884 68.074 1.00 80.53 114 LEU A O 1
ATOM 833 N N . GLY A 1 115 ? 21.550 31.306 65.870 1.00 80.26 115 GLY A N 1
ATOM 834 C CA . GLY A 1 115 ? 21.946 29.955 65.522 1.00 80.12 115 GLY A CA 1
ATOM 835 C C . GLY A 1 115 ? 20.791 28.977 65.484 1.00 79.16 115 GLY A C 1
ATOM 836 O O . GLY A 1 115 ? 20.973 27.787 65.751 1.00 80.53 115 GLY A O 1
ATOM 837 N N . ILE A 1 116 ? 19.598 29.466 65.156 1.00 78.06 116 ILE A N 1
ATOM 838 C CA . ILE A 1 116 ? 18.428 28.596 65.095 1.00 76.92 116 ILE A CA 1
ATOM 839 C C . ILE A 1 116 ? 17.831 28.549 63.695 1.00 75.80 116 ILE A C 1
ATOM 840 O O . ILE A 1 116 ? 17.378 29.553 63.169 1.00 75.29 116 ILE A O 1
ATOM 845 N N . THR A 1 117 ? 17.844 27.364 63.106 1.00 75.21 117 THR A N 1
ATOM 846 C CA . THR A 1 117 ? 17.294 27.126 61.778 1.00 75.05 117 THR A CA 1
ATOM 847 C C . THR A 1 117 ? 15.790 26.891 61.893 1.00 74.95 117 THR A C 1
ATOM 848 O O . THR A 1 117 ? 15.360 25.931 62.540 1.00 77.35 117 THR A O 1
ATOM 852 N N . VAL A 1 118 ? 14.991 27.749 61.265 1.00 73.42 118 VAL A N 1
ATOM 853 C CA . VAL A 1 118 ? 13.541 27.602 61.324 1.00 70.59 118 VAL A CA 1
ATOM 854 C C . VAL A 1 118 ? 13.025 26.807 60.125 1.00 71.04 118 VAL A C 1
ATOM 855 O O . VAL A 1 118 ? 13.298 27.143 58.986 1.00 70.74 118 VAL A O 1
ATOM 859 N N . ARG A 1 119 ? 12.283 25.739 60.391 1.00 70.83 119 ARG A N 1
ATOM 860 C CA . ARG A 1 119 ? 11.742 24.891 59.334 1.00 70.68 119 ARG A CA 1
ATOM 861 C C . ARG A 1 119 ? 10.220 24.859 59.434 1.00 70.10 119 ARG A C 1
ATOM 862 O O . ARG A 1 119 ? 9.673 24.373 60.414 1.00 72.59 119 ARG A O 1
ATOM 870 N N . TYR A 1 120 ? 9.535 25.372 58.422 1.00 69.27 120 TYR A N 1
ATOM 871 C CA . TYR A 1 120 ? 8.085 25.410 58.458 1.00 68.59 120 TYR A CA 1
ATOM 872 C C . TYR A 1 120 ? 7.356 24.227 57.861 1.00 68.41 120 TYR A C 1
ATOM 873 O O . TYR A 1 120 ? 7.706 23.710 56.803 1.00 68.65 120 TYR A O 1
ATOM 882 N N . LEU A 1 121 ? 6.305 23.846 58.573 1.00 67.94 121 LEU A N 1
ATOM 883 C CA . LEU A 1 121 ? 5.386 22.797 58.196 1.00 66.57 121 LEU A CA 1
ATOM 884 C C . LEU A 1 121 ? 4.084 23.580 58.197 1.00 65.24 121 LEU A C 1
ATOM 885 O O . LEU A 1 121 ? 3.966 24.577 58.898 1.00 64.67 121 LEU A O 1
ATOM 890 N N . ALA A 1 122 ? 3.107 23.148 57.419 1.00 63.60 122 ALA A N 1
ATOM 891 C CA . ALA A 1 122 ? 1.857 23.876 57.375 1.00 63.21 122 ALA A CA 1
ATOM 892 C C . ALA A 1 122 ? 0.859 23.368 58.395 1.00 64.19 122 ALA A C 1
ATOM 893 O O . ALA A 1 122 ? 0.826 22.186 58.738 1.00 64.29 122 ALA A O 1
ATOM 895 N N . PHE A 1 123 ? 0.034 24.280 58.879 1.00 64.56 123 PHE A N 1
ATOM 896 C CA . PHE A 1 123 ? -0.985 23.902 59.815 1.00 65.82 123 PHE A CA 1
ATOM 897 C C . PHE A 1 123 ? -2.216 24.757 59.610 1.00 67.75 123 PHE A C 1
ATOM 898 O O . PHE A 1 123 ? -2.456 25.692 60.370 1.00 68.17 123 PHE A O 1
ATOM 906 N N . PRO A 1 124 ? -2.993 24.481 58.550 1.00 69.03 124 PRO A N 1
ATOM 907 C CA . PRO A 1 124 ? -4.206 25.274 58.314 1.00 71.21 124 PRO A CA 1
ATOM 908 C C . PRO A 1 124 ? -5.291 24.943 59.348 1.00 73.09 124 PRO A C 1
ATOM 909 O O . PRO A 1 124 ? -5.971 23.913 59.275 1.00 72.51 124 PRO A O 1
ATOM 913 N N . ARG A 1 125 ? -5.429 25.844 60.315 1.00 74.76 125 ARG A N 1
ATOM 914 C CA . ARG A 1 125 ? -6.372 25.704 61.421 1.00 76.85 125 ARG A CA 1
ATOM 915 C C . ARG A 1 125 ? -7.839 25.528 61.033 1.00 78.69 125 ARG A C 1
ATOM 916 O O . ARG A 1 125 ? -8.480 24.574 61.470 1.00 79.20 125 ARG A O 1
ATOM 924 N N . ALA A 1 126 ? -8.369 26.448 60.227 1.00 80.15 126 ALA A N 1
ATOM 925 C CA . ALA A 1 126 ? -9.762 26.385 59.784 1.00 81.82 126 ALA A CA 1
ATOM 926 C C . ALA A 1 126 ? -9.957 25.254 58.765 1.00 82.65 126 ALA A C 1
ATOM 927 O O . ALA A 1 126 ? -10.584 25.437 57.713 1.00 84.56 126 ALA A O 1
ATOM 929 N N . GLY A 1 127 ? -9.410 24.084 59.086 1.00 82.62 127 GLY A N 1
ATOM 930 C CA . GLY A 1 127 ? -9.527 22.939 58.201 1.00 83.33 127 GLY A CA 1
ATOM 931 C C . GLY A 1 127 ? -8.994 23.152 56.792 1.00 83.70 127 GLY A C 1
ATOM 932 O O . GLY A 1 127 ? -8.582 24.254 56.430 1.00 82.16 127 GLY A O 1
ATOM 933 N N . MET A 1 128 ? -9.032 22.086 55.991 1.00 83.80 128 MET A N 1
ATOM 934 C CA . MET A 1 128 ? -8.540 22.105 54.614 1.00 85.29 128 MET A CA 1
ATOM 935 C C . MET A 1 128 ? -9.632 22.521 53.646 1.00 86.86 128 MET A C 1
ATOM 936 O O . MET A 1 128 ? -9.549 22.239 52.453 1.00 86.97 128 MET A O 1
ATOM 941 N N . ASN A 1 129 ? -10.655 23.195 54.145 1.00 88.47 129 ASN A N 1
ATOM 942 C CA . ASN A 1 129 ? -11.741 23.558 53.265 1.00 89.75 129 ASN A CA 1
ATOM 943 C C . ASN A 1 129 ? -12.005 25.037 53.078 1.00 89.34 129 ASN A C 1
ATOM 944 O O . ASN A 1 129 ? -13.090 25.521 53.394 1.00 89.71 129 ASN A O 1
ATOM 949 N N . ASN A 1 130 ? -11.020 25.757 52.552 1.00 88.65 130 ASN A N 1
ATOM 950 C CA . ASN A 1 130 ? -11.190 27.180 52.301 1.00 87.68 130 ASN A CA 1
ATOM 951 C C . ASN A 1 130 ? -10.044 27.775 51.511 1.00 87.62 130 ASN A C 1
ATOM 952 O O . ASN A 1 130 ? -8.961 27.200 51.442 1.00 86.71 130 ASN A O 1
ATOM 957 N N . GLN A 1 131 ? -10.308 28.925 50.898 1.00 86.34 131 GLN A N 1
ATOM 958 C CA . GLN A 1 131 ? -9.337 29.629 50.081 1.00 84.62 131 GLN A CA 1
ATOM 959 C C . GLN A 1 131 ? -7.954 29.597 50.736 1.00 83.55 131 GLN A C 1
ATOM 960 O O . GLN A 1 131 ? -6.933 29.367 50.079 1.00 82.36 131 GLN A O 1
ATOM 966 N N . THR A 1 132 ? -7.943 29.813 52.046 1.00 81.13 132 THR A N 1
ATOM 967 C CA . THR A 1 132 ? -6.728 29.828 52.853 1.00 78.89 132 THR A CA 1
ATOM 968 C C . THR A 1 132 ? -5.949 28.511 52.898 1.00 78.21 132 THR A C 1
ATOM 969 O O . THR A 1 132 ? -4.721 28.501 52.867 1.00 77.77 132 THR A O 1
ATOM 973 N N . ALA A 1 133 ? -6.658 27.399 52.988 1.00 77.02 133 ALA A N 1
ATOM 974 C CA . ALA A 1 133 ? -5.992 26.110 53.025 1.00 76.83 133 ALA A CA 1
ATOM 975 C C . ALA A 1 133 ? -5.469 25.780 51.634 1.00 77.39 133 ALA A C 1
ATOM 976 O O . ALA A 1 133 ? -4.497 25.037 51.471 1.00 77.97 133 ALA A O 1
ATOM 978 N N . LYS A 1 134 ? -6.121 26.349 50.630 1.00 79.21 134 LYS A N 1
ATOM 979 C CA . LYS A 1 134 ? -5.750 26.108 49.241 1.00 79.80 134 LYS A CA 1
ATOM 980 C C . LYS A 1 134 ? -4.533 26.942 48.851 1.00 78.34 134 LYS A C 1
ATOM 981 O O . LYS A 1 134 ? -3.724 26.536 48.012 1.00 77.46 134 LYS A O 1
ATOM 985 N N . GLN A 1 135 ? -4.416 28.120 49.453 1.00 76.32 135 GLN A N 1
ATOM 986 C CA . GLN A 1 135 ? -3.293 29.001 49.163 1.00 74.56 135 GLN A CA 1
ATOM 987 C C . GLN A 1 135 ? -2.010 28.426 49.739 1.00 73.59 135 GLN A C 1
ATOM 988 O O . GLN A 1 135 ? -0.942 28.532 49.141 1.00 74.54 135 GLN A O 1
ATOM 994 N N . MET A 1 136 ? -2.119 27.805 50.904 1.00 70.12 136 MET A N 1
ATOM 995 C CA . MET A 1 136 ? -0.954 27.224 51.538 1.00 68.63 136 MET A CA 1
ATOM 996 C C . MET A 1 136 ? -0.465 26.003 50.801 1.00 68.88 136 MET A C 1
ATOM 997 O O . MET A 1 136 ? 0.718 25.697 50.821 1.00 68.84 136 MET A O 1
ATOM 1002 N N . GLU A 1 137 ? -1.373 25.292 50.151 1.00 67.66 137 GLU A N 1
ATOM 1003 C CA . GLU A 1 137 ? -0.964 24.121 49.392 1.00 68.36 137 GLU A CA 1
ATOM 1004 C C . GLU A 1 137 ? -0.118 24.668 48.252 1.00 67.35 137 GLU A C 1
ATOM 1005 O O . GLU A 1 137 ? 0.970 24.178 47.964 1.00 66.14 137 GLU A O 1
ATOM 1011 N N . ALA A 1 138 ? -0.630 25.716 47.624 1.00 66.60 138 ALA A N 1
ATOM 1012 C CA . ALA A 1 138 ? 0.064 26.349 46.528 1.00 67.45 138 ALA A CA 1
ATOM 1013 C C . ALA A 1 138 ? 1.445 26.759 46.998 1.00 67.45 138 ALA A C 1
ATOM 1014 O O . ALA A 1 138 ? 2.443 26.435 46.361 1.00 71.63 138 ALA A O 1
ATOM 1016 N N . ILE A 1 139 ? 1.505 27.461 48.121 1.00 64.48 139 ILE A N 1
ATOM 1017 C CA . ILE A 1 139 ? 2.776 27.930 48.649 1.00 61.90 139 ILE A CA 1
ATOM 1018 C C . ILE A 1 139 ? 3.775 26.835 48.960 1.00 61.39 139 ILE A C 1
ATOM 1019 O O . ILE A 1 139 ? 4.941 26.955 48.622 1.00 62.03 139 ILE A O 1
ATOM 1024 N N . TRP A 1 140 ? 3.316 25.772 49.606 1.00 60.62 140 TRP A N 1
ATOM 1025 C CA . TRP A 1 140 ? 4.190 24.678 50.006 1.00 60.27 140 TRP A CA 1
ATOM 1026 C C . TRP A 1 140 ? 4.708 23.795 48.882 1.00 63.36 140 TRP A C 1
ATOM 1027 O O . TRP A 1 140 ? 5.711 23.094 49.051 1.00 62.41 140 TRP A O 1
ATOM 1038 N N . THR A 1 141 ? 4.025 23.835 47.737 1.00 64.16 141 THR A N 1
ATOM 1039 C CA . THR A 1 141 ? 4.393 23.030 46.568 1.00 65.05 141 THR A CA 1
ATOM 1040 C C . THR A 1 141 ? 4.909 23.861 45.396 1.00 66.98 141 THR A C 1
ATOM 1041 O O . THR A 1 141 ? 5.224 23.320 44.334 1.00 69.45 141 THR A O 1
ATOM 1045 N N . ALA A 1 142 ? 4.996 25.173 45.597 1.00 68.38 142 ALA A N 1
ATOM 1046 C CA . ALA A 1 142 ? 5.459 26.100 44.570 1.00 69.31 142 ALA A CA 1
ATOM 1047 C C . ALA A 1 142 ? 6.843 25.731 44.027 1.00 70.55 142 ALA A C 1
ATOM 1048 O O . ALA A 1 142 ? 7.409 24.725 44.437 1.00 73.25 142 ALA A O 1
ATOM 1050 N N . LYS A 1 143 ? 7.389 26.535 43.110 1.00 73.60 143 LYS A N 1
ATOM 1051 C CA . LYS A 1 143 ? 8.711 26.244 42.546 1.00 74.50 143 LYS A CA 1
ATOM 1052 C C . LYS A 1 143 ? 9.853 26.636 43.476 1.00 74.43 143 LYS A C 1
ATOM 1053 O O . LYS A 1 143 ? 10.949 26.092 43.389 1.00 72.58 143 LYS A O 1
ATOM 1059 N N . ASP A 1 144 ? 9.572 27.584 44.364 1.00 74.55 144 ASP A N 1
ATOM 1060 C CA . ASP A 1 144 ? 10.519 28.081 45.371 1.00 74.84 144 ASP A CA 1
ATOM 1061 C C . ASP A 1 144 ? 9.668 28.555 46.558 1.00 74.73 144 ASP A C 1
ATOM 1062 O O . ASP A 1 144 ? 9.359 29.740 46.673 1.00 74.98 144 ASP A O 1
ATOM 1067 N N . PRO A 1 145 ? 9.271 27.626 47.446 1.00 73.40 145 PRO A N 1
ATOM 1068 C CA . PRO A 1 145 ? 8.449 27.903 48.629 1.00 69.79 145 PRO A CA 1
ATOM 1069 C C . PRO A 1 145 ? 8.846 29.103 49.483 1.00 69.85 145 PRO A C 1
ATOM 1070 O O . PRO A 1 145 ? 7.983 29.770 50.049 1.00 69.46 145 PRO A O 1
ATOM 1074 N N . VAL A 1 146 ? 10.142 29.375 49.581 1.00 66.74 146 VAL A N 1
ATOM 1075 C CA . VAL A 1 146 ? 10.611 30.508 50.362 1.00 62.84 146 VAL A CA 1
ATOM 1076 C C . VAL A 1 146 ? 10.091 31.809 49.776 1.00 62.00 146 VAL A C 1
ATOM 1077 O O . VAL A 1 146 ? 9.661 32.696 50.503 1.00 63.44 146 VAL A O 1
ATOM 1081 N N . PHE A 1 147 ? 10.124 31.920 48.457 1.00 60.37 147 PHE A N 1
ATOM 1082 C CA . PHE A 1 147 ? 9.646 33.121 47.800 1.00 59.40 147 PHE A CA 1
ATOM 1083 C C . PHE A 1 147 ? 8.148 33.179 47.953 1.00 59.90 147 PHE A C 1
ATOM 1084 O O . PHE A 1 147 ? 7.595 34.211 48.314 1.00 63.61 147 PHE A O 1
ATOM 1092 N N . ALA A 1 148 ? 7.495 32.059 47.676 1.00 59.73 148 ALA A N 1
ATOM 1093 C CA . ALA A 1 148 ? 6.047 31.977 47.772 1.00 59.78 148 ALA A CA 1
ATOM 1094 C C . ALA A 1 148 ? 5.561 32.367 49.154 1.00 60.82 148 ALA A C 1
ATOM 1095 O O . ALA A 1 148 ? 4.616 33.144 49.285 1.00 63.20 148 ALA A O 1
ATOM 1097 N N . LEU A 1 149 ? 6.221 31.822 50.174 1.00 61.17 149 LEU A N 1
ATOM 1098 C CA . LEU A 1 149 ? 5.877 32.093 51.561 1.00 63.20 149 LEU A CA 1
ATOM 1099 C C . LEU A 1 149 ? 6.259 33.503 51.964 1.00 63.06 149 LEU A C 1
ATOM 1100 O O . LEU A 1 149 ? 5.469 34.196 52.601 1.00 61.94 149 LEU A O 1
ATOM 1105 N N . ASN A 1 150 ? 7.468 33.925 51.609 1.00 62.74 150 ASN A N 1
ATOM 1106 C CA . ASN A 1 150 ? 7.888 35.270 51.961 1.00 63.38 150 ASN A CA 1
ATOM 1107 C C . ASN A 1 150 ? 6.857 36.265 51.455 1.00 63.88 150 ASN A C 1
ATOM 1108 O O . ASN A 1 150 ? 6.495 37.209 52.165 1.00 63.63 150 ASN A O 1
ATOM 1113 N N . GLU A 1 151 ? 6.359 36.027 50.243 1.00 62.78 151 GLU A N 1
ATOM 1114 C CA . GLU A 1 151 ? 5.355 36.895 49.635 1.00 62.67 151 GLU A CA 1
ATOM 1115 C C . GLU A 1 151 ? 3.975 36.788 50.270 1.00 62.37 151 GLU A C 1
ATOM 1116 O O . GLU A 1 151 ? 3.273 37.781 50.410 1.00 62.07 151 GLU A O 1
ATOM 1122 N N . ALA A 1 152 ? 3.577 35.584 50.648 1.00 60.77 152 ALA A N 1
ATOM 1123 C CA . ALA A 1 152 ? 2.294 35.403 51.305 1.00 61.46 152 ALA A CA 1
ATOM 1124 C C . ALA A 1 152 ? 2.299 36.203 52.607 1.00 62.21 152 ALA A C 1
ATOM 1125 O O . ALA A 1 152 ? 1.294 36.805 53.000 1.00 64.29 152 ALA A O 1
ATOM 1127 N N . GLU A 1 153 ? 3.443 36.222 53.280 1.00 62.21 153 GLU A N 1
ATOM 1128 C CA . GLU A 1 153 ? 3.547 36.945 54.539 1.00 61.65 153 GLU A CA 1
ATOM 1129 C C . GLU A 1 153 ? 3.532 38.448 54.351 1.00 61.26 153 GLU A C 1
ATOM 1130 O O . GLU A 1 153 ? 3.227 39.199 55.272 1.00 61.39 153 GLU A O 1
ATOM 1136 N N . LYS A 1 154 ? 3.872 38.893 53.155 1.00 59.99 154 LYS A N 1
ATOM 1137 C CA . LYS A 1 154 ? 3.869 40.315 52.884 1.00 60.64 154 LYS A CA 1
ATOM 1138 C C . LYS A 1 154 ? 2.483 40.745 52.387 1.00 61.99 154 LYS A C 1
ATOM 1139 O O . LYS A 1 154 ? 2.239 41.913 52.108 1.00 62.43 154 LYS A O 1
ATOM 1145 N N . GLY A 1 155 ? 1.569 39.785 52.289 1.00 63.48 155 GLY A N 1
ATOM 1146 C CA . GLY A 1 155 ? 0.226 40.092 51.839 1.00 64.35 155 GLY A CA 1
ATOM 1147 C C . GLY A 1 155 ? -0.109 39.631 50.429 1.00 67.56 155 GLY A C 1
ATOM 1148 O O . GLY A 1 155 ? -1.274 39.669 50.029 1.00 70.78 155 GLY A O 1
ATOM 1149 N N . ASN A 1 156 ? 0.894 39.189 49.674 1.00 65.62 156 ASN A N 1
ATOM 1150 C CA . ASN A 1 156 ? 0.667 38.732 48.306 1.00 64.39 156 ASN A CA 1
ATOM 1151 C C . ASN A 1 156 ? 0.315 37.254 48.243 1.00 65.20 156 ASN A C 1
ATOM 1152 O O . ASN A 1 156 ? 1.194 36.420 48.075 1.00 65.37 156 ASN A O 1
ATOM 1157 N N . LEU A 1 157 ? -0.958 36.914 48.373 1.00 65.71 157 LEU A N 1
ATOM 1158 C CA . LEU A 1 157 ? -1.334 35.511 48.308 1.00 66.54 157 LEU A CA 1
ATOM 1159 C C . LEU A 1 157 ? -1.387 35.059 46.862 1.00 68.36 157 LEU A C 1
ATOM 1160 O O . LEU A 1 157 ? -1.571 35.871 45.968 1.00 69.66 157 LEU A O 1
ATOM 1165 N N . PRO A 1 158 ? -1.193 33.758 46.605 1.00 70.00 158 PRO A N 1
ATOM 1166 C CA . PRO A 1 158 ? -1.241 33.265 45.228 1.00 70.81 158 PRO A CA 1
ATOM 1167 C C . PRO A 1 158 ? -2.647 33.370 44.666 1.00 73.92 158 PRO A C 1
ATOM 1168 O O . PRO A 1 158 ? -3.617 33.055 45.357 1.00 75.39 158 PRO A O 1
ATOM 1172 N N . LYS A 1 159 ? -2.754 33.825 43.421 1.00 76.49 159 LYS A N 1
ATOM 1173 C CA . LYS A 1 159 ? -4.043 33.973 42.767 1.00 79.09 159 LYS A CA 1
ATOM 1174 C C . LYS A 1 159 ? -4.634 32.600 42.488 1.00 81.28 159 LYS A C 1
ATOM 1175 O O . LYS A 1 159 ? -5.760 32.307 42.887 1.00 80.73 159 LYS A O 1
ATOM 1177 N N . GLU A 1 160 ? -3.880 31.755 41.795 1.00 83.90 160 GLU A N 1
ATOM 1178 C CA . GLU A 1 160 ? -4.370 30.418 41.499 1.00 85.79 160 GLU A CA 1
ATOM 1179 C C . GLU A 1 160 ? -4.407 29.661 42.819 1.00 84.82 160 GLU A C 1
ATOM 1180 O O . GLU A 1 160 ? -4.294 30.280 43.875 1.00 87.67 160 GLU A O 1
ATOM 1186 N N . VAL A 1 161 ? -4.550 28.341 42.792 1.00 82.18 161 VAL A N 1
ATOM 1187 C CA . VAL A 1 161 ? -4.607 27.612 44.048 1.00 79.92 161 VAL A CA 1
ATOM 1188 C C . VAL A 1 161 ? -4.730 26.127 43.818 1.00 79.75 161 VAL A C 1
ATOM 1189 O O . VAL A 1 161 ? -5.319 25.700 42.830 1.00 79.88 161 VAL A O 1
ATOM 1193 N N . LYS A 1 162 ? -4.188 25.346 44.750 1.00 78.47 162 LYS A N 1
ATOM 1194 C CA . LYS A 1 162 ? -4.221 23.891 44.661 1.00 77.91 162 LYS A CA 1
ATOM 1195 C C . LYS A 1 162 ? -5.139 23.280 45.712 1.00 77.77 162 LYS A C 1
ATOM 1196 O O . LYS A 1 162 ? -5.669 23.975 46.576 1.00 79.58 162 LYS A O 1
ATOM 1202 N N . THR A 1 163 ? -5.323 21.969 45.635 1.00 77.81 163 THR A N 1
ATOM 1203 C CA . THR A 1 163 ? -6.175 21.259 46.577 1.00 78.19 163 THR A CA 1
ATOM 1204 C C . THR A 1 163 ? -5.336 20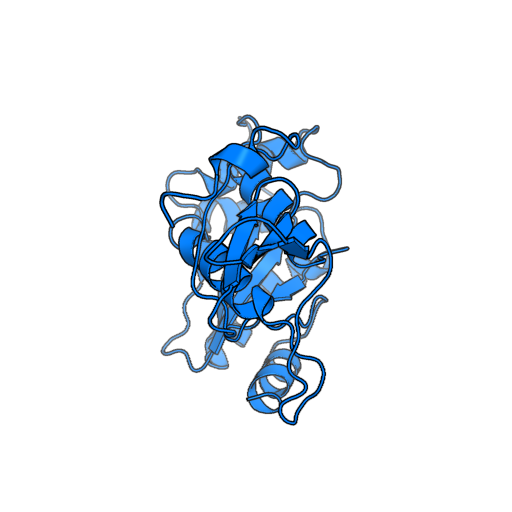.663 47.697 1.00 78.00 163 THR A C 1
ATOM 1205 O O . THR A 1 163 ? -4.359 19.948 47.451 1.00 78.54 163 THR A O 1
ATOM 1209 N N . PRO A 1 164 ? -5.712 20.953 48.948 1.00 76.67 164 PRO A N 1
ATOM 1210 C CA . PRO A 1 164 ? -5.029 20.473 50.145 1.00 76.56 164 PRO A CA 1
ATOM 1211 C C . PRO A 1 164 ? -4.586 19.026 49.996 1.00 76.73 164 PRO A C 1
ATOM 1212 O O . PRO A 1 164 ? -5.363 18.172 49.573 1.00 76.24 164 PRO A O 1
ATOM 1216 N N . ASN A 1 165 ? -3.326 18.768 50.338 1.00 75.65 165 ASN A N 1
ATOM 1217 C CA . ASN A 1 165 ? -2.748 17.440 50.237 1.00 75.23 165 ASN A CA 1
ATOM 1218 C C . ASN A 1 165 ? -1.534 17.318 51.136 1.00 74.97 165 ASN A C 1
ATOM 1219 O O . ASN A 1 165 ? -1.536 16.544 52.088 1.00 77.32 165 ASN A O 1
ATOM 1224 N N . ILE A 1 166 ? -0.488 18.071 50.828 1.00 73.30 166 ILE A N 1
ATOM 1225 C CA . ILE A 1 166 ? 0.724 18.034 51.637 1.00 70.88 166 ILE A CA 1
ATOM 1226 C C . ILE A 1 166 ? 0.469 18.819 52.905 1.00 71.08 166 ILE A C 1
ATOM 1227 O O . ILE A 1 166 ? 1.007 18.505 53.966 1.00 69.50 166 ILE A O 1
ATOM 1232 N N . VAL A 1 167 ? -0.343 19.861 52.782 1.00 70.20 167 VAL A N 1
ATOM 1233 C CA . VAL A 1 167 ? -0.676 20.675 53.934 1.00 70.62 167 VAL A CA 1
ATOM 1234 C C . VAL A 1 167 ? -1.512 19.793 54.843 1.00 71.69 167 VAL A C 1
ATOM 1235 O O . VAL A 1 167 ? -1.450 19.900 56.069 1.00 72.84 167 VAL A O 1
ATOM 1239 N N . LYS A 1 168 ? -2.270 18.895 54.227 1.00 72.44 168 LYS A N 1
ATOM 1240 C CA . LYS A 1 168 ? -3.105 17.968 54.970 1.00 72.72 168 LYS A CA 1
ATOM 1241 C C . LYS A 1 168 ? -2.215 17.011 55.747 1.00 73.53 168 LYS A C 1
ATOM 1242 O O . LYS A 1 168 ? -2.425 16.788 56.939 1.00 74.29 168 LYS A O 1
ATOM 1248 N N . LYS A 1 169 ? -1.207 16.461 55.082 1.00 73.81 169 LYS A N 1
ATOM 1249 C CA . LYS A 1 169 ? -0.303 15.541 55.756 1.00 74.55 169 LYS A CA 1
ATOM 1250 C C . LYS A 1 169 ? 0.408 16.256 56.904 1.00 75.95 169 LYS A C 1
ATOM 1251 O O . LYS A 1 169 ? 0.629 15.678 57.960 1.00 74.83 169 LYS A O 1
ATOM 1257 N N . HIS A 1 170 ? 0.753 17.522 56.699 1.00 76.46 170 HIS A N 1
ATOM 1258 C CA . HIS A 1 170 ? 1.418 18.303 57.739 1.00 77.18 170 HIS A CA 1
ATOM 1259 C C . HIS A 1 170 ? 0.454 18.573 58.881 1.00 77.13 170 HIS A C 1
ATOM 1260 O O . HIS A 1 170 ? 0.831 18.581 60.047 1.00 77.67 170 HIS A O 1
ATOM 1267 N N . TYR A 1 171 ? -0.799 18.803 58.530 1.00 77.53 171 TYR A N 1
ATOM 1268 C CA . TYR A 1 171 ? -1.830 19.071 59.512 1.00 77.81 171 TYR A CA 1
ATOM 1269 C C . TYR A 1 171 ? -2.009 17.882 60.452 1.00 77.51 171 TYR A C 1
ATOM 1270 O O . TYR A 1 171 ? -1.867 17.991 61.662 1.00 78.34 171 TYR A O 1
ATOM 1279 N N . GLU A 1 172 ? -2.332 16.741 59.870 1.00 76.95 172 GLU A N 1
ATOM 1280 C CA . GLU A 1 172 ? -2.533 15.525 60.626 1.00 76.21 172 GLU A CA 1
ATOM 1281 C C . GLU A 1 172 ? -1.350 15.183 61.523 1.00 74.89 172 GLU A C 1
ATOM 1282 O O . GLU A 1 172 ? -1.543 14.692 62.627 1.00 76.91 172 GLU A O 1
ATOM 1288 N N . LEU A 1 173 ? -0.129 15.440 61.066 1.00 73.75 173 LEU A N 1
ATOM 1289 C CA . LEU A 1 173 ? 1.057 15.160 61.883 1.00 73.34 173 LEU A CA 1
ATOM 1290 C C . LEU A 1 173 ? 1.116 16.117 63.054 1.00 73.50 173 LEU A C 1
ATOM 1291 O O . LEU A 1 173 ? 1.664 15.791 64.105 1.00 74.23 173 LEU A O 1
ATOM 1296 N N . GLY A 1 174 ? 0.555 17.306 62.863 1.00 74.18 174 GLY A N 1
ATOM 1297 C CA . GLY A 1 174 ? 0.553 18.310 63.913 1.00 74.64 174 GLY A CA 1
ATOM 1298 C C . GLY A 1 174 ? -0.359 17.899 65.044 1.00 75.88 174 GLY A C 1
ATOM 1299 O O . GLY A 1 174 ? -0.023 18.035 66.227 1.00 75.56 174 GLY A O 1
ATOM 1300 N N . ILE A 1 175 ? -1.527 17.388 64.683 1.00 77.35 175 ILE A N 1
ATOM 1301 C CA . ILE A 1 175 ? -2.468 16.944 65.691 1.00 78.33 175 ILE A CA 1
ATOM 1302 C C . ILE A 1 175 ? -1.829 15.846 66.522 1.00 77.93 175 ILE A C 1
ATOM 1303 O O . ILE A 1 175 ? -1.901 15.875 67.747 1.00 79.01 175 ILE A O 1
ATOM 1308 N N . GLN A 1 176 ? -1.181 14.894 65.861 1.00 78.37 176 GLN A N 1
ATOM 1309 C CA . GLN A 1 176 ? -0.505 13.814 66.568 1.00 78.71 176 GLN A CA 1
ATOM 1310 C C . GLN A 1 176 ? 0.406 14.403 67.635 1.00 79.77 176 GLN A C 1
ATOM 1311 O O . GLN A 1 176 ? 0.522 13.872 68.739 1.00 81.41 176 GLN A O 1
ATOM 1317 N N . PHE A 1 177 ? 1.057 15.507 67.297 1.00 79.21 177 PHE A N 1
ATOM 1318 C CA . PHE A 1 177 ? 1.949 16.171 68.232 1.00 78.43 177 PHE A CA 1
ATOM 1319 C C . PHE A 1 177 ? 1.172 16.941 69.296 1.00 77.74 177 PHE A C 1
ATOM 1320 O O . PHE A 1 177 ? 1.719 17.311 70.334 1.00 77.39 177 PHE A O 1
ATOM 1328 N N . GLY A 1 178 ? -0.107 17.183 69.039 1.00 76.40 178 GLY A N 1
ATOM 1329 C CA . GLY A 1 178 ? -0.911 17.926 69.989 1.00 73.79 178 GLY A CA 1
ATOM 1330 C C . GLY A 1 178 ? -0.926 19.414 69.700 1.00 73.12 178 GLY A C 1
ATOM 1331 O O . GLY A 1 178 ? -1.105 20.221 70.605 1.00 73.34 178 GLY A O 1
ATOM 1332 N N . VAL A 1 179 ? -0.739 19.795 68.442 1.00 70.82 179 VAL A N 1
ATOM 1333 C CA . VAL A 1 179 ? -0.759 21.211 68.121 1.00 69.88 179 VAL A CA 1
ATOM 1334 C C . VAL A 1 179 ? -2.198 21.681 68.252 1.00 68.49 179 VAL A C 1
ATOM 1335 O O . VAL A 1 179 ? -3.107 21.068 67.699 1.00 68.66 179 VAL A O 1
ATOM 1339 N N . ARG A 1 180 ? -2.403 22.767 68.984 1.00 67.93 180 ARG A N 1
ATOM 1340 C CA . ARG A 1 180 ? -3.747 23.285 69.187 1.00 69.36 180 ARG A CA 1
ATOM 1341 C C . ARG A 1 180 ? -3.867 24.756 68.801 1.00 69.31 180 ARG A C 1
ATOM 1342 O O . ARG A 1 180 ? -4.855 25.423 69.091 1.00 70.50 180 ARG A O 1
ATOM 1350 N N . GLY A 1 181 ? -2.847 25.253 68.126 1.00 70.78 181 GLY A N 1
ATOM 1351 C CA . GLY A 1 181 ? -2.847 26.639 67.699 1.00 71.00 181 GLY A CA 1
ATOM 1352 C C . GLY A 1 181 ? -1.513 26.922 67.049 1.00 69.89 181 GLY A C 1
ATOM 1353 O O . GLY A 1 181 ? -0.648 26.046 67.013 1.00 70.01 181 GLY A O 1
ATOM 1354 N N . THR A 1 182 ? -1.331 28.135 66.545 1.00 68.14 182 THR A N 1
ATOM 1355 C CA . THR A 1 182 ? -0.078 28.479 65.893 1.00 64.89 182 THR A CA 1
ATOM 1356 C C . THR A 1 182 ? 0.418 29.861 66.277 1.00 65.78 182 THR A C 1
ATOM 1357 O O . THR A 1 182 ? -0.361 30.747 66.594 1.00 66.53 182 THR A O 1
ATOM 1361 N N . PRO A 1 183 ? 1.737 30.059 66.251 1.00 66.30 183 PRO A N 1
ATOM 1362 C CA . PRO A 1 183 ? 2.737 29.059 65.879 1.00 65.15 183 PRO A CA 1
ATOM 1363 C C . PRO A 1 183 ? 2.974 28.035 66.976 1.00 67.48 183 PRO A C 1
ATOM 1364 O O . PRO A 1 183 ? 2.598 28.240 68.128 1.00 68.86 183 PRO A O 1
ATOM 1368 N N . SER A 1 184 ? 3.603 26.927 66.608 1.00 68.72 184 SER A N 1
ATOM 1369 C CA . SER A 1 184 ? 3.926 25.883 67.565 1.00 67.87 184 SER A CA 1
ATOM 1370 C C . SER A 1 184 ? 5.274 25.329 67.140 1.00 67.70 184 SER A C 1
ATOM 1371 O O . SER A 1 184 ? 5.390 24.755 66.068 1.00 69.63 184 SER A O 1
ATOM 1374 N N . ILE A 1 185 ? 6.281 25.525 67.990 1.00 67.10 185 ILE A N 1
ATOM 1375 C CA . ILE A 1 185 ? 7.653 25.089 67.753 1.00 64.83 185 ILE A CA 1
ATOM 1376 C C . ILE A 1 185 ? 7.938 23.686 68.279 1.00 66.96 185 ILE A C 1
ATOM 1377 O O . ILE A 1 185 ? 7.806 23.427 69.469 1.00 67.42 185 ILE A O 1
ATOM 1382 N N . VAL A 1 186 ? 8.343 22.779 67.400 1.00 68.39 186 VAL A N 1
ATOM 1383 C CA . VAL A 1 186 ? 8.667 21.421 67.821 1.00 70.02 186 VAL A CA 1
ATOM 1384 C C . VAL A 1 186 ? 10.173 21.299 67.871 1.00 71.22 186 VAL A C 1
ATOM 1385 O O . VAL A 1 186 ? 10.859 21.475 66.873 1.00 71.02 186 VAL A O 1
ATOM 1389 N N . THR A 1 187 ? 10.683 20.997 69.051 1.00 74.04 187 THR A N 1
ATOM 1390 C CA . THR A 1 187 ? 12.114 20.870 69.273 1.00 75.82 187 THR A CA 1
ATOM 1391 C C . THR A 1 187 ? 12.737 19.751 68.454 1.00 76.54 187 THR A C 1
ATOM 1392 O O . THR A 1 187 ? 12.049 18.844 68.007 1.00 77.52 187 THR A O 1
ATOM 1396 N N . SER A 1 188 ? 14.046 19.828 68.254 1.00 77.81 188 SER A N 1
ATOM 1397 C CA . SER A 1 188 ? 14.756 18.814 67.486 1.00 79.92 188 SER A CA 1
ATOM 1398 C C . SER A 1 188 ? 14.832 17.501 68.247 1.00 81.60 188 SER A C 1
ATOM 1399 O O . SER A 1 188 ? 15.135 16.458 67.672 1.00 81.27 188 SER A O 1
ATOM 1402 N N . THR A 1 189 ? 14.560 17.561 69.546 1.00 83.78 189 THR A N 1
ATOM 1403 C CA . THR A 1 189 ? 14.573 16.367 70.398 1.00 84.39 189 THR A CA 1
ATOM 1404 C C . THR A 1 189 ? 13.129 15.885 70.576 1.00 84.15 189 THR A C 1
ATOM 1405 O O . THR A 1 189 ? 12.789 15.264 71.583 1.00 83.29 189 THR A O 1
ATOM 1409 N N . GLY A 1 190 ? 12.293 16.202 69.588 1.00 83.83 190 GLY A N 1
ATOM 1410 C CA . GLY A 1 190 ? 10.899 15.802 69.596 1.00 82.68 190 GLY A CA 1
ATOM 1411 C C . GLY A 1 190 ? 9.991 16.551 70.553 1.00 82.75 190 GLY A C 1
ATOM 1412 O O . GLY A 1 190 ? 8.777 16.344 70.523 1.00 82.37 190 GLY A O 1
ATOM 1413 N N . GLU A 1 191 ? 10.548 17.431 71.385 1.00 82.76 191 GLU A N 1
ATOM 1414 C CA . GLU A 1 191 ? 9.729 18.148 72.366 1.00 83.18 191 GLU A CA 1
ATOM 1415 C C . GLU A 1 191 ? 8.603 18.970 71.753 1.00 82.39 191 GLU A C 1
ATOM 1416 O O . GLU A 1 191 ? 8.105 18.641 70.686 1.00 82.31 191 GLU A O 1
ATOM 1422 N N . LEU A 1 192 ? 8.189 20.032 72.430 1.00 81.49 192 LEU A N 1
ATOM 1423 C CA . LEU A 1 192 ? 7.094 20.841 71.925 1.00 80.78 192 LEU A CA 1
ATOM 1424 C C . LEU A 1 192 ? 6.777 22.043 72.792 1.00 80.86 192 LEU A C 1
ATOM 1425 O O . LEU A 1 192 ? 6.025 21.937 73.755 1.00 80.58 192 LEU A O 1
ATOM 1430 N N . ILE A 1 193 ? 7.344 23.190 72.448 1.00 81.04 193 ILE A N 1
ATOM 1431 C CA . ILE A 1 193 ? 7.088 24.402 73.210 1.00 81.35 193 ILE A CA 1
ATOM 1432 C C . ILE A 1 193 ? 5.987 25.173 72.503 1.00 82.61 193 ILE A C 1
ATOM 1433 O O . ILE A 1 193 ? 5.970 26.407 72.535 1.00 82.75 193 ILE A O 1
ATOM 1438 N N . GLY A 1 194 ? 5.086 24.435 71.853 1.00 82.06 194 GLY A N 1
ATOM 1439 C CA . GLY A 1 194 ? 3.988 25.042 71.119 1.00 82.41 194 GLY A CA 1
ATOM 1440 C C . GLY A 1 194 ? 3.525 26.392 71.637 1.00 81.86 194 GLY A C 1
ATOM 1441 O O . GLY A 1 194 ? 3.059 26.504 72.772 1.00 82.33 194 GLY A O 1
ATOM 1442 N N . GLY A 1 195 ? 3.649 27.414 70.797 1.00 80.57 195 GLY A N 1
ATOM 1443 C CA . GLY A 1 195 ? 3.244 28.754 71.169 1.00 78.65 195 GLY A CA 1
ATOM 1444 C C . GLY A 1 195 ? 4.311 29.716 70.706 1.00 77.87 195 GLY A C 1
ATOM 1445 O O . GLY A 1 195 ? 5.435 29.310 70.479 1.00 79.16 195 GLY A O 1
ATOM 1446 N N . TYR A 1 196 ? 3.986 30.988 70.554 1.00 76.72 196 TYR A N 1
ATOM 1447 C CA . TYR A 1 196 ? 4.999 31.927 70.114 1.00 76.36 196 TYR A CA 1
ATOM 1448 C C . TYR A 1 196 ? 6.047 32.134 71.186 1.00 75.92 196 TYR A C 1
ATOM 1449 O O . TYR A 1 196 ? 5.747 32.124 72.380 1.00 78.17 196 TYR A O 1
ATOM 1458 N N . LEU A 1 197 ? 7.281 32.319 70.742 1.00 74.17 197 LEU A N 1
ATOM 1459 C CA . LEU A 1 197 ? 8.421 32.554 71.614 1.00 73.17 197 LEU A CA 1
ATOM 1460 C C . LEU A 1 197 ? 9.403 33.409 70.842 1.00 73.89 197 LEU A C 1
ATOM 1461 O O . LEU A 1 197 ? 9.913 32.973 69.811 1.00 73.31 197 LEU A O 1
ATOM 1466 N N . LYS A 1 198 ? 9.655 34.623 71.334 1.00 73.99 198 LYS A N 1
ATOM 1467 C CA . LYS A 1 198 ? 10.595 35.534 70.692 1.00 73.70 198 LYS A CA 1
ATOM 1468 C C . LYS A 1 198 ? 11.963 34.860 70.553 1.00 74.57 198 LYS A C 1
ATOM 1469 O O . LYS A 1 198 ? 12.245 33.864 71.223 1.00 72.14 198 LYS A O 1
ATOM 1475 N N . PRO A 1 199 ? 12.822 35.381 69.664 1.00 75.73 199 PRO A N 1
ATOM 1476 C CA . PRO A 1 199 ? 14.149 34.795 69.458 1.00 78.84 199 PRO A CA 1
ATOM 1477 C C . PRO A 1 199 ? 14.819 34.348 70.760 1.00 82.01 199 PRO A C 1
ATOM 1478 O O . PRO A 1 199 ? 14.875 33.152 71.051 1.00 85.25 199 PRO A O 1
ATOM 1482 N N . ALA A 1 200 ? 15.315 35.308 71.539 1.00 83.40 200 ALA A N 1
ATOM 1483 C CA . ALA A 1 200 ? 15.983 35.017 72.806 1.00 84.97 200 ALA A CA 1
ATOM 1484 C C . ALA A 1 200 ? 15.316 33.871 73.562 1.00 86.59 200 ALA A C 1
ATOM 1485 O O . ALA A 1 200 ? 15.907 32.800 73.735 1.00 86.04 200 ALA A O 1
ATOM 1487 N N . ASP A 1 201 ? 14.081 34.103 74.003 1.00 86.22 201 ASP A N 1
ATOM 1488 C CA . ASP A 1 201 ? 13.326 33.103 74.751 1.00 85.90 201 ASP A CA 1
ATOM 1489 C C . ASP A 1 201 ? 13.375 31.736 74.074 1.00 85.39 201 ASP A C 1
ATOM 1490 O O . ASP A 1 201 ? 13.588 30.721 74.739 1.00 86.81 201 ASP A O 1
ATOM 1495 N N . LEU A 1 202 ? 13.189 31.700 72.757 1.00 83.74 202 LEU A N 1
ATOM 1496 C CA . LEU A 1 202 ? 13.224 30.428 72.054 1.00 81.69 202 LEU A CA 1
ATOM 1497 C C . LEU A 1 202 ? 14.575 29.745 72.256 1.00 81.24 202 LEU A C 1
ATOM 1498 O O . LEU A 1 202 ? 14.657 28.520 72.303 1.00 81.56 202 LEU A O 1
ATOM 1503 N N . LEU A 1 203 ? 15.633 30.541 72.385 1.00 81.95 203 LEU A N 1
ATOM 1504 C CA . LEU A 1 203 ? 16.976 29.997 72.576 1.00 82.43 203 LEU A CA 1
ATOM 1505 C C . LEU A 1 203 ? 17.093 29.274 73.923 1.00 83.68 203 LEU A C 1
ATOM 1506 O O . LEU A 1 203 ? 17.388 28.076 73.969 1.00 82.42 203 LEU A O 1
ATOM 1511 N N . ARG A 1 204 ? 16.861 30.003 75.014 1.00 84.64 204 ARG A N 1
ATOM 1512 C CA . ARG A 1 204 ? 16.926 29.409 76.346 1.00 86.85 204 ARG A CA 1
ATOM 1513 C C . ARG A 1 204 ? 16.118 28.119 76.379 1.00 87.65 204 ARG A C 1
ATOM 1514 O O . ARG A 1 204 ? 16.664 27.041 76.604 1.00 87.62 204 ARG A O 1
ATOM 1522 N N . ALA A 1 205 ? 14.816 28.239 76.151 1.00 87.79 205 ALA A N 1
ATOM 1523 C CA . ALA A 1 205 ? 13.924 27.087 76.148 1.00 88.42 205 ALA A CA 1
ATOM 1524 C C . ALA A 1 205 ? 14.579 25.856 75.522 1.00 90.25 205 ALA A C 1
ATOM 1525 O O . ALA A 1 205 ? 14.358 24.722 75.958 1.00 90.49 205 ALA A O 1
ATOM 1527 N N . LEU A 1 206 ? 15.385 26.094 74.494 1.00 91.36 206 LEU A N 1
ATOM 1528 C CA . LEU A 1 206 ? 16.084 25.027 73.789 1.00 93.17 206 LEU A CA 1
ATOM 1529 C C . LEU A 1 206 ? 17.337 24.589 74.546 1.00 94.44 206 LEU A C 1
ATOM 1530 O O . LEU A 1 206 ? 17.592 23.391 74.706 1.00 94.10 206 LEU A O 1
ATOM 1535 N N . GLU A 1 207 ? 18.115 25.565 75.009 1.00 96.76 207 GLU A N 1
ATOM 1536 C CA . GLU A 1 207 ? 19.347 25.280 75.737 1.00 98.64 207 GLU A CA 1
ATOM 1537 C C . GLU A 1 207 ? 19.074 24.636 77.100 1.00 100.28 207 GLU A C 1
ATOM 1538 O O . GLU A 1 207 ? 19.736 23.659 77.466 1.00 100.28 207 GLU A O 1
ATOM 1544 N N . GLU A 1 208 ? 18.101 25.172 77.840 1.00 101.46 208 GLU A N 1
ATOM 1545 C CA . GLU A 1 208 ? 17.751 24.630 79.153 1.00 103.12 208 GLU A CA 1
ATOM 1546 C C . GLU A 1 208 ? 17.456 23.135 79.051 1.00 104.15 208 GLU A C 1
ATOM 1547 O O . GLU A 1 208 ? 18.094 22.308 79.714 1.00 105.23 208 GLU A O 1
ATOM 1553 N N . THR A 1 209 ? 16.482 22.788 78.219 1.00 105.68 209 THR A N 1
ATOM 1554 C CA . THR A 1 209 ? 16.132 21.390 78.046 1.00 106.49 209 THR A CA 1
ATOM 1555 C C . THR A 1 209 ? 17.075 20.737 77.040 1.00 108.00 209 THR A C 1
ATOM 1556 O O . THR A 1 209 ? 16.971 20.976 75.830 1.00 108.64 209 THR A O 1
ATOM 1560 N N . ALA A 1 210 ? 18.004 19.922 77.540 1.00 108.30 210 ALA A N 1
ATOM 1561 C CA . ALA A 1 210 ? 18.947 19.234 76.658 1.00 109.35 210 ALA A CA 1
ATOM 1562 C C . ALA A 1 210 ? 18.224 18.109 75.888 1.00 109.32 210 ALA A C 1
ATOM 1563 O O . ALA A 1 210 ? 18.830 17.032 75.690 1.00 109.98 210 ALA A O 1
#

Secondary structure (DSSP, 8-state):
-TTTHHHHHTTT--S----B-SSTTEE--EETTEE-EEESSSS-EE-S-----TTTS---THHHHHHHHHHTTGGGSEEE--TT-SEEEEEEE-TT-HHHHHHHTTHHHHHHTTEEEEEEE--SSTT-SHHHHHHHHHHHSSSHHHHHHHHHTT---SS---SSHHHHHHHHHHHHT--SS-EEEPTTS----S---HHHHHHHHHH--

Foldseek 3Di:
DPQAVPVVVVVVWAPWDWADDVDAQWTQTQTPLGRKIAGPNHPDIRPDWDFDQPPVGGHTPCLVVLLVVVVVCVVLWQKDAAPAAPFEKEKEDFLVDPLSLVQVVCSVLLSVVRYMYTYAYAHPVPQPDPRVFQVVCLSPDPRNNVQSVCSSVVDTDPDTHHHDRSVVSNVSCVVLPADDPTWIQGSVSRTPTDHDHNVRVNCVRVVPD

B-factor: mean 81.87, std 13.78, range [43.65, 111.28]

Sequence (209 aa):
DAAIKRK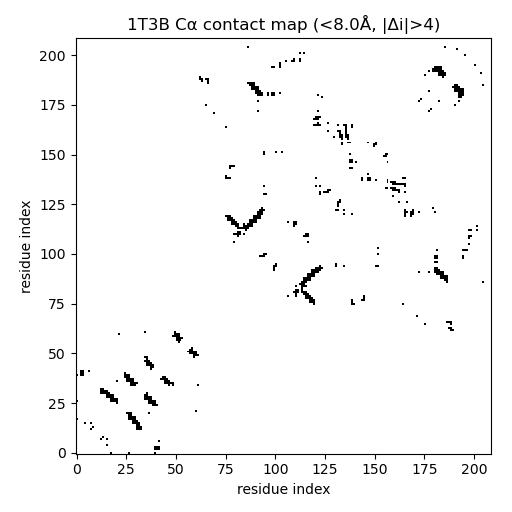LQSFNISNIVIKSSPISGIKTAVTDQGILYVSEDGKYLFEGKLYELTNNGPVDVAGKILVDKLNSYKDEMIVYPAKNEKHVVTVFMDITCHYCHLLHQQLKEYNDLGITVRYLAFPRAGMNNQTAKQMEAIWTAKDPVFALNEAEKGNLPKEVKTPNIVKKHYELGIQFGVRGTPSIVTSTGELIGGYLKPADLLRALEETA

InterPro domains:
  IPR009094 Disulphide bond isomerase DsbC/G, N-terminal domain superfamily [G3DSA:3.10.450.70] (19-67)
  IPR009094 Disulphide bond isomerase DsbC/G, N-terminal domain superfamily [SSF54423] (19-78)
  IPR012336 Thioredoxin-like fold [PF13098] (93-226)
  IPR018950 Disulphide bond isomerase, DsbC/G, N-terminal [PF10411] (14-75)
  IPR033954 Disulphide bond isomerase, DsbC/G [cd03020] (37-224)
  IPR036249 Thioredoxin-like superfamily [SSF52833] (82-226)
  IPR051470 Thiol:disulfide interchange protein [PTHR35272] (4-227)

CATH classification: 3.10.450.70 (+1 more: 3.40.30.10)

Nearest PDB structures (foldseek):
  1t3b-assembly1_A-2  TM=1.005E+00  e=8.356E-45  Haemophilus influenzae
  1eej-assembly1_A  TM=8.973E-01  e=1.886E-24  Escherichia coli
  4npb-assembly1_B  TM=8.214E-01  e=3.655E-24  Yersinia pestis CO92
  4ilf-assembly1_B  TM=8.425E-01  e=4.056E-23  Salmonella enterica subsp. enterica serovar Typhimurium str. LT2
  4i5q-assembly1_B  TM=8.153E-01  e=1.855E-23  Salmonella enterica subsp. enterica serovar Typhimurium str. LT2